Protein AF-A0AAV3A873-F1 (afdb_monomer)

Secondary structure (DSSP, 8-state):
-HHHHHHHHHHHHHHHHHHHHHHHHHHHHHHHHHHHHHHHHHHHHHHHHHHHHHHHHHHHHHHHHHHHHHHHHHHHHHHHHHHHHHHHHHHHHHHHHHHHHHHHHHHHHHHHHHT-HHHHHHHHHHHHHHHHHHHHHHHHHHHHHHHHHHHHHHHHHTTSS-HHHHHHTSHHHHHHHHHHHHHHHHHHHHHHHHHHHHHHHH----------

InterPro domains:
  IPR026676 Synaptonemal complex central element protein 1 [PF15233] (9-137)
  IPR026676 Synaptonemal complex central element protein 1 [PTHR21731] (5-185)

Organism: Pyxicephalus adspersus (NCBI:txid30357)

Mean predicted aligned error: 16.33 Å

Structure (mmCIF, N/CA/C/O backbone):
data_AF-A0AAV3A873-F1
#
_entry.id   AF-A0AAV3A873-F1
#
loop_
_atom_site.group_PDB
_atom_site.id
_atom_site.type_symbol
_atom_site.label_atom_id
_atom_site.label_alt_id
_atom_site.label_comp_id
_atom_site.label_asym_id
_atom_site.label_entity_id
_atom_site.label_seq_id
_atom_site.pdbx_PDB_ins_code
_atom_site.Cartn_x
_atom_site.Cartn_y
_atom_site.Cartn_z
_atom_site.occupancy
_atom_site.B_iso_or_equiv
_atom_site.auth_seq_id
_atom_site.auth_comp_id
_atom_site.auth_asym_id
_atom_site.auth_atom_id
_atom_site.pdbx_PDB_model_num
ATOM 1 N N . MET A 1 1 ? 73.615 -0.228 -98.479 1.00 57.31 1 MET A N 1
ATOM 2 C CA . MET A 1 1 ? 73.871 0.820 -97.460 1.00 57.31 1 MET A CA 1
ATOM 3 C C . MET A 1 1 ? 72.713 1.807 -97.282 1.00 57.31 1 MET A C 1
ATOM 5 O O . MET A 1 1 ? 72.128 1.780 -96.212 1.00 57.31 1 MET A O 1
ATOM 9 N N . ALA A 1 2 ? 72.320 2.641 -98.260 1.00 64.12 2 ALA A N 1
ATOM 10 C CA . ALA A 1 2 ? 71.222 3.611 -98.044 1.00 64.12 2 ALA A CA 1
ATOM 11 C C . ALA A 1 2 ? 69.811 2.977 -97.958 1.00 64.12 2 ALA A C 1
ATOM 13 O O . ALA A 1 2 ? 69.028 3.354 -97.092 1.00 64.12 2 ALA A O 1
ATOM 14 N N . ALA A 1 3 ? 69.506 1.983 -98.802 1.00 68.62 3 ALA A N 1
ATOM 15 C CA . ALA A 1 3 ? 68.199 1.310 -98.814 1.00 68.62 3 ALA A CA 1
ATOM 16 C C . ALA A 1 3 ? 67.963 0.414 -97.578 1.00 68.62 3 ALA A C 1
ATOM 18 O O . ALA A 1 3 ? 66.887 0.440 -96.993 1.00 68.62 3 ALA A O 1
ATOM 19 N N . GLU A 1 4 ? 68.990 -0.312 -97.122 1.00 70.56 4 GLU A N 1
ATOM 20 C CA . GLU A 1 4 ? 68.907 -1.168 -95.923 1.00 70.56 4 GLU A CA 1
ATOM 21 C C . GLU A 1 4 ? 68.691 -0.348 -94.643 1.00 70.56 4 GLU A C 1
ATOM 23 O O . GLU A 1 4 ? 67.900 -0.733 -93.788 1.00 70.56 4 GLU A O 1
ATOM 28 N N . ALA A 1 5 ? 69.338 0.818 -94.521 1.00 75.06 5 ALA A N 1
ATOM 29 C CA . ALA A 1 5 ? 69.103 1.738 -93.406 1.00 75.06 5 ALA A CA 1
ATOM 30 C C . ALA A 1 5 ? 67.675 2.322 -93.426 1.00 75.06 5 ALA A C 1
ATOM 32 O O . ALA A 1 5 ? 67.077 2.571 -92.377 1.00 75.06 5 ALA A O 1
ATOM 33 N N . GLN A 1 6 ? 67.098 2.509 -94.615 1.00 78.25 6 GLN A N 1
ATOM 34 C CA . GLN A 1 6 ? 65.733 3.003 -94.783 1.00 78.25 6 GLN A CA 1
ATOM 35 C C . GLN A 1 6 ? 64.677 1.948 -94.405 1.00 78.25 6 GLN A C 1
ATOM 37 O O . GLN A 1 6 ? 63.694 2.279 -93.745 1.00 78.25 6 GLN A O 1
ATOM 42 N N . GLU A 1 7 ? 64.887 0.674 -94.741 1.00 80.31 7 GLU A N 1
ATOM 43 C CA . GLU A 1 7 ? 63.995 -0.409 -94.295 1.00 80.31 7 GLU A CA 1
ATOM 44 C C . GLU A 1 7 ? 64.060 -0.631 -92.775 1.00 80.31 7 GLU A C 1
ATOM 46 O O . GLU A 1 7 ? 63.028 -0.816 -92.125 1.00 80.31 7 GLU A O 1
ATOM 51 N N . LEU A 1 8 ? 65.258 -0.557 -92.181 1.00 83.56 8 LEU A N 1
ATOM 52 C CA . LEU A 1 8 ? 65.448 -0.729 -90.735 1.00 83.56 8 LEU A CA 1
ATOM 53 C C . LEU A 1 8 ? 64.746 0.377 -89.934 1.00 83.56 8 LEU A C 1
ATOM 55 O O . LEU A 1 8 ? 64.036 0.093 -88.967 1.00 83.56 8 LEU A O 1
ATOM 59 N N . THR A 1 9 ? 64.868 1.627 -90.389 1.00 86.56 9 THR A N 1
ATOM 60 C CA . THR A 1 9 ? 64.182 2.779 -89.778 1.00 86.56 9 THR A CA 1
ATOM 61 C C . THR A 1 9 ? 62.661 2.697 -89.934 1.00 86.56 9 THR A C 1
ATOM 63 O O . THR A 1 9 ? 61.933 2.967 -88.978 1.00 86.56 9 THR A O 1
ATOM 66 N N . GLN A 1 10 ? 62.147 2.246 -91.083 1.00 87.25 10 GLN A N 1
ATOM 67 C CA . GLN A 1 10 ? 60.708 2.012 -91.269 1.00 87.25 10 GLN A CA 1
ATOM 68 C C . GLN A 1 10 ? 60.165 0.903 -90.353 1.00 87.25 10 GLN A C 1
ATOM 70 O O . GLN A 1 10 ? 59.090 1.054 -89.762 1.00 87.25 10 GLN A O 1
ATOM 75 N N . ALA A 1 11 ? 60.912 -0.190 -90.174 1.00 88.31 11 ALA A N 1
ATOM 76 C CA . ALA A 1 11 ? 60.533 -1.272 -89.268 1.00 88.31 11 ALA A CA 1
ATOM 77 C C . ALA A 1 11 ? 60.501 -0.817 -87.797 1.00 88.31 11 ALA A C 1
ATOM 79 O O . ALA A 1 11 ? 59.616 -1.225 -87.038 1.00 88.31 11 ALA A O 1
ATOM 80 N N . GLU A 1 12 ? 61.437 0.039 -87.383 1.00 90.62 12 GLU A N 1
ATOM 81 C CA . GLU A 1 12 ? 61.443 0.655 -86.053 1.00 90.62 12 GLU A CA 1
ATOM 82 C C . GLU A 1 12 ? 60.262 1.606 -85.847 1.00 90.62 12 GLU A C 1
ATOM 84 O O . GLU A 1 12 ? 59.588 1.506 -84.820 1.00 90.62 12 GLU A O 1
ATOM 89 N N . ILE A 1 13 ? 59.940 2.448 -86.836 1.00 92.25 13 ILE A N 1
ATOM 90 C CA . ILE A 1 13 ? 58.758 3.325 -86.802 1.00 92.25 13 ILE A CA 1
ATOM 91 C C . ILE A 1 13 ? 57.486 2.497 -86.598 1.00 92.25 13 ILE A C 1
ATOM 93 O O . ILE A 1 13 ? 56.687 2.801 -85.713 1.00 92.25 13 ILE A O 1
ATOM 97 N N . HIS A 1 14 ? 57.319 1.408 -87.349 1.00 93.81 14 HIS A N 1
ATOM 98 C CA . HIS A 1 14 ? 56.146 0.544 -87.227 1.00 93.81 14 HIS A CA 1
ATOM 99 C C . HIS A 1 14 ? 56.084 -0.192 -85.873 1.00 93.81 14 HIS A C 1
ATOM 101 O O . HIS A 1 14 ? 55.015 -0.317 -85.270 1.00 93.81 14 HIS A O 1
ATOM 107 N N . LYS A 1 15 ? 57.227 -0.642 -85.331 1.00 94.31 15 LYS A N 1
ATOM 108 C CA . LYS A 1 15 ? 57.295 -1.210 -83.969 1.00 94.31 15 LYS A CA 1
ATOM 109 C C . LYS A 1 15 ? 56.910 -0.177 -82.907 1.00 94.31 15 LYS A C 1
ATOM 111 O O . LYS A 1 15 ? 56.188 -0.517 -81.970 1.00 94.31 15 LYS A O 1
ATOM 116 N N . LEU A 1 16 ? 57.379 1.063 -83.040 1.00 94.62 16 LEU A N 1
ATOM 117 C CA . LEU A 1 16 ? 57.042 2.156 -82.128 1.00 94.62 16 LEU A CA 1
ATOM 118 C C . LEU A 1 16 ? 55.561 2.540 -82.224 1.00 94.62 16 LEU A C 1
ATOM 120 O O . LEU A 1 16 ? 54.939 2.751 -81.189 1.00 94.62 16 LEU A O 1
ATOM 124 N N . GLN A 1 17 ? 54.973 2.546 -83.423 1.00 95.19 17 GLN A N 1
ATOM 125 C CA . GLN A 1 17 ? 53.535 2.767 -83.623 1.00 95.19 17 GLN A CA 1
ATOM 126 C C . GLN A 1 17 ? 52.692 1.701 -82.917 1.00 95.19 17 GLN A C 1
ATOM 128 O O . GLN A 1 17 ? 51.819 2.049 -82.129 1.00 95.19 17 GLN A O 1
ATOM 133 N N . LYS A 1 18 ? 53.014 0.412 -83.091 1.00 95.81 18 LYS A N 1
ATOM 134 C CA . LYS A 1 18 ? 52.320 -0.680 -82.385 1.00 95.81 18 LYS A CA 1
ATOM 135 C C . LYS A 1 18 ? 52.423 -0.564 -80.866 1.00 95.81 18 LYS A C 1
ATOM 137 O O . LYS A 1 18 ? 51.444 -0.791 -80.162 1.00 95.81 18 LYS A O 1
ATOM 142 N N . LYS A 1 19 ? 53.605 -0.203 -80.350 1.00 96.19 19 LYS A N 1
ATOM 143 C CA . LYS A 1 19 ? 53.791 0.062 -78.915 1.00 96.19 19 LYS A CA 1
ATOM 144 C C . LYS A 1 19 ? 52.953 1.256 -78.457 1.00 96.19 19 LYS A C 1
ATOM 146 O O . LYS A 1 19 ? 52.341 1.177 -77.399 1.00 96.19 19 LYS A O 1
ATOM 151 N N . ARG A 1 20 ? 52.893 2.331 -79.251 1.00 96.50 20 ARG A N 1
ATOM 152 C CA . ARG A 1 20 ? 52.067 3.509 -78.960 1.00 96.50 20 ARG A CA 1
ATOM 153 C C . ARG A 1 20 ? 50.587 3.140 -78.883 1.00 96.50 20 ARG A C 1
ATOM 155 O O . ARG A 1 20 ? 49.940 3.487 -77.907 1.00 96.50 20 ARG A O 1
ATOM 162 N N . GLU A 1 21 ? 50.085 2.383 -79.853 1.00 96.69 21 GLU A N 1
ATOM 163 C CA . GLU A 1 21 ? 48.698 1.903 -79.874 1.00 96.69 21 GLU A CA 1
ATOM 164 C C . GLU A 1 21 ? 48.373 0.990 -78.683 1.00 96.69 21 GLU A C 1
ATOM 166 O O . GLU A 1 21 ? 47.287 1.089 -78.115 1.00 96.69 21 GLU A O 1
ATOM 171 N N . ALA A 1 22 ? 49.298 0.110 -78.283 1.00 96.88 22 ALA A N 1
ATOM 172 C CA . ALA A 1 22 ? 49.124 -0.737 -77.102 1.00 96.88 22 ALA A CA 1
ATOM 173 C C . ALA A 1 22 ? 49.020 0.103 -75.816 1.00 96.88 22 ALA A C 1
ATOM 175 O O . ALA A 1 22 ? 48.079 -0.070 -75.046 1.00 96.88 22 ALA A O 1
ATOM 176 N N . VAL A 1 23 ? 49.922 1.074 -75.638 1.00 97.00 23 VAL A N 1
ATOM 177 C CA . VAL A 1 23 ? 49.905 1.990 -74.486 1.00 97.00 23 VAL A CA 1
ATOM 178 C C . VAL A 1 23 ? 48.657 2.879 -74.488 1.00 97.00 23 VAL A C 1
ATOM 180 O O . VAL A 1 23 ? 48.071 3.118 -73.436 1.00 97.00 23 VAL A O 1
ATOM 183 N N . GLU A 1 24 ? 48.211 3.358 -75.652 1.00 96.88 24 GLU A N 1
ATOM 184 C CA . GLU A 1 24 ? 46.971 4.135 -75.776 1.00 96.88 24 GLU A CA 1
ATOM 185 C C . GLU A 1 24 ? 45.744 3.320 -75.335 1.00 96.88 24 GLU A C 1
ATOM 187 O O . GLU A 1 24 ? 44.877 3.859 -74.644 1.00 96.88 24 GLU A O 1
ATOM 192 N N . LYS A 1 25 ? 45.683 2.023 -75.670 1.00 97.06 25 LYS A N 1
ATOM 193 C CA . LYS A 1 25 ? 44.609 1.119 -75.222 1.00 97.06 25 LYS A CA 1
ATOM 194 C C . LYS A 1 25 ? 44.644 0.890 -73.714 1.00 97.06 25 LYS A C 1
ATOM 196 O O . LYS A 1 25 ? 43.627 1.095 -73.057 1.00 97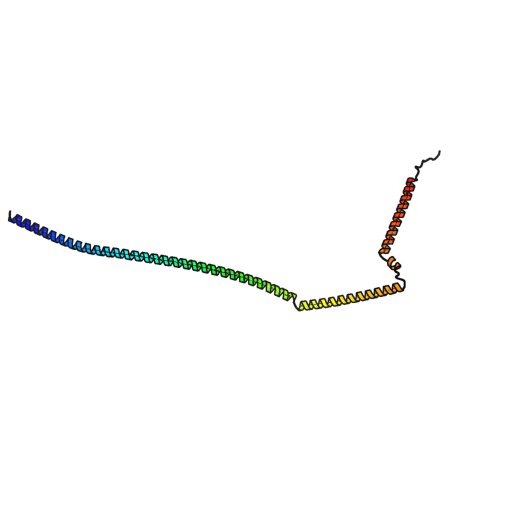.06 25 LYS A O 1
ATOM 201 N N . GLU A 1 26 ? 45.807 0.560 -73.156 1.00 97.44 26 GLU A N 1
ATOM 202 C CA . GLU A 1 26 ? 45.972 0.391 -71.705 1.00 97.44 26 GLU A CA 1
ATOM 203 C C . GLU A 1 26 ? 45.586 1.671 -70.945 1.00 97.44 26 GLU A C 1
ATOM 205 O O . GLU A 1 26 ? 44.878 1.626 -69.939 1.00 97.44 26 GLU A O 1
ATOM 210 N N . LEU A 1 27 ? 45.973 2.846 -71.456 1.00 97.75 27 LEU A N 1
ATOM 211 C CA . LEU A 1 27 ? 45.601 4.129 -70.861 1.00 97.75 27 LEU A CA 1
ATOM 212 C C . LEU A 1 27 ? 44.081 4.360 -70.886 1.00 97.75 27 LEU A C 1
ATOM 214 O O . LEU A 1 27 ? 43.524 4.897 -69.923 1.00 97.75 27 LEU A O 1
ATOM 218 N N . GLN A 1 28 ? 43.406 3.976 -71.974 1.00 97.50 28 GLN A N 1
ATOM 219 C CA . GLN A 1 28 ? 41.948 4.052 -72.082 1.00 97.50 28 GLN A CA 1
ATOM 220 C C . GLN A 1 28 ? 41.261 3.112 -71.083 1.00 97.50 28 GLN A C 1
ATOM 222 O O . GLN A 1 28 ? 40.345 3.552 -70.383 1.00 97.50 28 GLN A O 1
ATOM 227 N N . GLU A 1 29 ? 41.728 1.868 -70.963 1.00 97.88 29 GLU A N 1
ATOM 228 C CA . GLU A 1 29 ? 41.223 0.878 -70.001 1.00 97.88 29 GLU A CA 1
ATOM 229 C C . GLU A 1 29 ? 41.384 1.372 -68.557 1.00 97.88 29 GLU A C 1
ATOM 231 O O . GLU A 1 29 ? 40.399 1.452 -67.816 1.00 97.88 29 GLU A O 1
ATOM 236 N N . LEU A 1 30 ? 42.576 1.852 -68.192 1.00 97.94 30 LEU A N 1
ATOM 237 C CA . LEU A 1 30 ? 42.845 2.441 -66.876 1.00 97.94 30 LEU A CA 1
ATOM 238 C C . LEU A 1 30 ? 41.981 3.682 -66.607 1.00 97.94 30 LEU A C 1
ATOM 240 O O . LEU A 1 30 ? 41.517 3.908 -65.486 1.00 97.94 30 LEU A O 1
ATOM 244 N N . CYS A 1 31 ? 41.718 4.507 -67.626 1.00 97.44 31 CYS A N 1
ATOM 245 C CA . CYS A 1 31 ? 40.827 5.659 -67.489 1.00 97.44 31 CYS A CA 1
ATOM 246 C C . CYS A 1 31 ? 39.377 5.251 -67.195 1.00 97.44 31 CYS A C 1
ATOM 248 O O . CYS A 1 31 ? 38.692 5.967 -66.454 1.00 97.44 31 CYS A O 1
ATOM 250 N N . VAL A 1 32 ? 38.903 4.143 -67.771 1.00 98.12 32 VAL A N 1
ATOM 251 C CA . VAL A 1 32 ? 37.576 3.577 -67.494 1.00 98.12 32 VAL A CA 1
ATOM 252 C C . VAL A 1 32 ? 37.538 2.979 -66.091 1.00 98.12 32 VAL A C 1
ATOM 254 O O . VAL A 1 32 ? 36.651 3.342 -65.314 1.00 98.12 32 VAL A O 1
ATOM 257 N N . GLU A 1 33 ?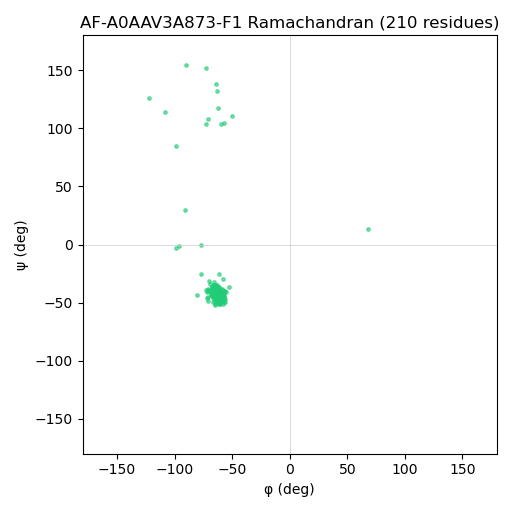 38.522 2.158 -65.724 1.00 98.06 33 GLU A N 1
ATOM 258 C CA . GLU A 1 33 ? 38.617 1.547 -64.395 1.00 98.06 33 GLU A CA 1
ATOM 259 C C . GLU A 1 33 ? 38.649 2.610 -63.290 1.00 98.06 33 GLU A C 1
ATOM 261 O O . GLU A 1 33 ? 37.865 2.558 -62.342 1.00 98.06 33 GLU A O 1
ATOM 266 N N . ARG A 1 34 ? 39.447 3.671 -63.463 1.00 98.06 34 ARG A N 1
ATOM 267 C CA . ARG A 1 34 ? 39.488 4.810 -62.533 1.00 98.06 34 ARG A CA 1
ATOM 268 C C . ARG A 1 34 ? 38.114 5.456 -62.335 1.00 98.06 34 ARG A C 1
ATOM 270 O O . ARG A 1 34 ? 37.774 5.846 -61.218 1.00 98.06 34 ARG A O 1
ATOM 277 N N . LYS A 1 35 ? 37.314 5.598 -63.401 1.00 98.31 35 LYS A N 1
ATOM 278 C CA . LYS A 1 35 ? 35.950 6.153 -63.303 1.00 98.31 35 LYS A CA 1
ATOM 279 C C . LYS A 1 35 ? 35.015 5.212 -62.540 1.00 98.31 35 LYS A C 1
ATOM 281 O O . LYS A 1 35 ? 34.187 5.700 -61.773 1.00 98.31 35 LYS A O 1
ATOM 286 N N . ILE A 1 36 ? 35.141 3.899 -62.739 1.00 98.31 36 ILE A N 1
ATOM 287 C CA . ILE A 1 36 ? 34.358 2.884 -62.019 1.00 98.31 36 ILE A CA 1
ATOM 288 C C . ILE A 1 36 ? 34.710 2.916 -60.529 1.00 98.31 36 ILE A C 1
ATOM 290 O O . ILE A 1 36 ? 33.823 3.107 -59.699 1.00 98.31 36 ILE A O 1
ATOM 294 N N . LEU A 1 37 ? 36.002 2.853 -60.195 1.00 98.38 37 LEU A N 1
ATOM 295 C CA . LEU A 1 37 ? 36.484 2.883 -58.813 1.00 98.38 37 LEU A CA 1
ATOM 296 C C . LEU A 1 37 ? 36.058 4.153 -58.073 1.00 98.38 37 LEU A C 1
ATOM 298 O O . LEU A 1 37 ? 35.691 4.084 -56.902 1.00 98.38 37 LEU A O 1
ATOM 302 N N . LYS A 1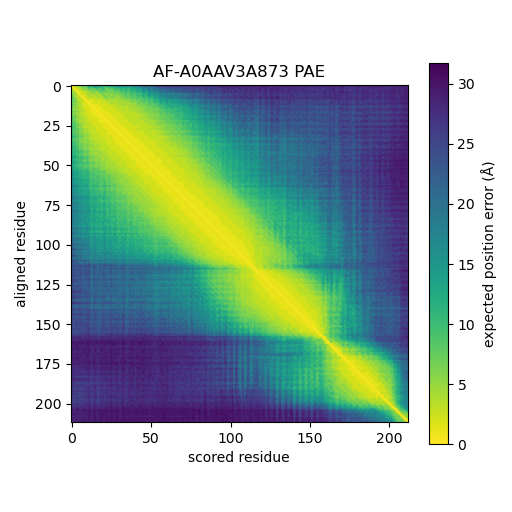 38 ? 36.049 5.309 -58.750 1.00 98.38 38 LYS A N 1
ATOM 303 C CA . LYS A 1 38 ? 35.565 6.560 -58.155 1.00 98.38 38 LYS A CA 1
ATOM 304 C C . LYS A 1 38 ? 34.082 6.478 -57.777 1.00 98.38 38 LYS A C 1
ATOM 306 O O . LYS A 1 38 ? 33.730 6.823 -56.654 1.00 98.38 38 LYS A O 1
ATOM 311 N N . LYS A 1 39 ? 33.231 5.968 -58.674 1.00 98.50 39 LYS A N 1
ATOM 312 C CA . LYS A 1 39 ? 31.799 5.773 -58.391 1.00 98.50 39 LYS A CA 1
ATOM 313 C C . LYS A 1 39 ? 31.573 4.775 -57.258 1.00 98.50 39 LYS A C 1
ATOM 315 O O . LYS A 1 39 ? 30.696 4.974 -56.424 1.00 98.50 39 LYS A O 1
ATOM 320 N N . ASP A 1 40 ? 32.350 3.698 -57.219 1.00 98.38 40 ASP A N 1
ATOM 321 C CA . ASP A 1 40 ? 32.230 2.698 -56.157 1.00 98.38 40 ASP A CA 1
ATOM 322 C C . ASP A 1 40 ? 32.705 3.233 -54.804 1.00 98.38 40 ASP A C 1
ATOM 324 O O . ASP A 1 40 ? 32.117 2.901 -53.773 1.00 98.38 40 ASP A O 1
ATOM 328 N N . LEU A 1 41 ? 33.720 4.101 -54.792 1.00 98.38 41 LEU A N 1
ATOM 329 C CA . LEU A 1 41 ? 34.133 4.820 -53.592 1.00 98.38 41 LEU A CA 1
ATOM 330 C C . LEU A 1 41 ? 33.021 5.750 -53.087 1.00 98.38 41 LEU A C 1
ATOM 332 O O . LEU A 1 41 ? 32.697 5.695 -51.903 1.00 98.38 41 LEU A O 1
ATOM 336 N N . GLU A 1 42 ? 32.416 6.549 -53.972 1.00 98.38 42 GLU A N 1
ATOM 337 C CA . GLU A 1 42 ? 31.298 7.450 -53.643 1.00 98.38 42 GLU A CA 1
ATOM 338 C C . GLU A 1 42 ? 30.121 6.667 -53.031 1.00 98.38 42 GLU A C 1
ATOM 340 O O . GLU A 1 42 ? 29.692 6.966 -51.916 1.00 98.38 42 GLU A O 1
ATOM 345 N N . LYS A 1 43 ? 29.696 5.563 -53.664 1.00 98.50 43 LYS A N 1
ATOM 346 C CA . LYS A 1 43 ? 28.643 4.677 -53.127 1.00 98.50 43 LYS A CA 1
ATOM 347 C C . LYS A 1 43 ? 28.987 4.107 -51.751 1.00 98.50 43 LYS A C 1
ATOM 349 O O . LYS A 1 43 ? 28.126 4.020 -50.877 1.00 98.50 43 LYS A O 1
ATOM 354 N N . LYS A 1 44 ? 30.237 3.677 -51.540 1.00 98.38 44 LYS A N 1
ATOM 355 C CA . LYS A 1 44 ? 30.680 3.147 -50.240 1.00 98.38 44 LYS A CA 1
ATOM 356 C C . LYS A 1 44 ? 30.667 4.233 -49.165 1.00 98.38 44 LYS A C 1
ATOM 358 O O . LYS A 1 44 ? 30.287 3.948 -48.032 1.00 98.38 44 LYS A O 1
ATOM 363 N N . GLN A 1 45 ? 31.048 5.463 -49.504 1.00 98.56 45 GLN A N 1
ATOM 364 C CA . GLN A 1 45 ? 30.995 6.599 -48.582 1.00 98.56 45 GLN A CA 1
ATOM 365 C C . GLN A 1 45 ? 29.552 6.942 -48.192 1.00 98.56 45 GLN A C 1
ATOM 367 O O . GLN A 1 45 ? 29.272 7.082 -47.000 1.00 98.56 45 GLN A O 1
ATOM 372 N N . GLU A 1 46 ? 28.633 6.995 -49.158 1.00 98.38 46 GLU A N 1
ATOM 373 C CA . GLU A 1 46 ? 27.198 7.185 -48.906 1.00 98.38 46 GLU A CA 1
ATOM 374 C C . GLU A 1 46 ? 26.628 6.067 -48.024 1.00 98.38 46 GLU A C 1
ATOM 376 O O . GLU A 1 46 ? 25.970 6.337 -47.018 1.00 98.38 46 GLU A O 1
ATOM 381 N N . LEU A 1 47 ? 26.951 4.805 -48.328 1.00 98.44 47 LEU A N 1
ATOM 382 C CA . LEU A 1 47 ? 26.514 3.660 -47.528 1.00 98.44 47 LEU A CA 1
ATOM 383 C C . LEU A 1 47 ? 26.994 3.764 -46.074 1.00 98.44 47 LEU A C 1
ATOM 385 O O . LEU A 1 47 ? 26.223 3.513 -45.148 1.00 98.44 47 LEU A O 1
ATOM 389 N N . VAL A 1 48 ? 28.247 4.168 -45.853 1.00 98.50 48 VAL A N 1
ATOM 390 C CA . VAL A 1 48 ? 28.783 4.380 -44.500 1.00 98.50 48 VAL A CA 1
ATOM 391 C C . VAL A 1 48 ? 28.013 5.480 -43.765 1.00 98.50 48 VAL A C 1
ATOM 393 O O . VAL A 1 48 ? 27.725 5.320 -42.578 1.00 98.50 48 VAL A O 1
ATOM 396 N N . GLN A 1 49 ? 27.653 6.578 -44.435 1.00 98.56 49 GLN A N 1
ATOM 397 C CA . GLN A 1 49 ? 26.843 7.641 -43.828 1.00 98.56 49 GLN A CA 1
ATOM 398 C C . GLN A 1 49 ? 25.448 7.132 -43.440 1.00 98.56 49 GLN A C 1
ATOM 400 O O . GLN A 1 49 ? 25.020 7.329 -42.302 1.00 98.56 49 GLN A O 1
ATOM 405 N N . VAL A 1 50 ? 24.781 6.397 -44.334 1.00 98.50 50 VAL A N 1
ATOM 406 C CA . VAL A 1 50 ? 23.463 5.794 -44.070 1.00 98.50 50 VAL A CA 1
ATOM 407 C C . VAL A 1 50 ? 23.519 4.825 -42.887 1.00 98.50 50 VAL A C 1
ATOM 409 O O . VAL A 1 50 ? 22.653 4.860 -42.011 1.00 98.50 50 VAL A O 1
ATOM 412 N N . LEU A 1 51 ? 24.549 3.979 -42.812 1.00 98.44 51 LEU A N 1
ATOM 413 C CA . LEU A 1 51 ? 24.711 3.029 -41.709 1.00 98.44 51 LEU A CA 1
ATOM 414 C C . LEU A 1 51 ? 24.957 3.725 -40.365 1.00 98.44 51 LEU A C 1
ATOM 416 O O . LEU A 1 51 ? 24.416 3.275 -39.355 1.00 98.44 51 LEU A O 1
ATOM 420 N N . LYS A 1 52 ? 25.714 4.830 -40.341 1.00 98.56 52 LYS A N 1
ATOM 421 C CA . LYS A 1 52 ? 25.906 5.641 -39.126 1.00 98.56 52 LYS A CA 1
ATOM 422 C C . LYS A 1 52 ? 24.583 6.219 -38.628 1.00 98.56 52 LYS A C 1
ATOM 424 O O . LYS A 1 52 ? 24.237 6.003 -37.472 1.00 98.56 52 LYS A O 1
ATOM 429 N N . LEU A 1 53 ? 23.805 6.842 -39.516 1.00 98.31 53 LEU A N 1
ATOM 430 C CA . LEU A 1 53 ? 22.482 7.376 -39.170 1.00 98.31 53 LEU A CA 1
ATOM 431 C C . LEU A 1 53 ? 21.546 6.278 -38.649 1.00 98.31 53 LEU A C 1
ATOM 433 O O . LEU A 1 53 ? 20.839 6.463 -37.659 1.00 98.31 53 LEU A O 1
ATOM 437 N N . ARG A 1 54 ? 21.569 5.101 -39.285 1.00 98.44 54 ARG A N 1
ATOM 438 C CA . ARG A 1 54 ? 20.760 3.957 -38.858 1.00 98.44 54 ARG A CA 1
ATOM 439 C C . ARG A 1 54 ? 21.172 3.452 -37.476 1.00 98.44 54 ARG A C 1
ATOM 441 O O . ARG A 1 54 ? 20.294 3.197 -36.655 1.00 98.44 54 ARG A O 1
ATOM 448 N N . ARG A 1 55 ? 22.476 3.320 -37.214 1.00 98.25 55 ARG A N 1
ATOM 449 C CA . ARG A 1 55 ? 23.013 2.954 -35.895 1.00 98.25 55 ARG A CA 1
ATOM 450 C C . ARG A 1 55 ? 22.529 3.935 -34.829 1.00 98.25 55 ARG A C 1
ATOM 452 O O . ARG A 1 55 ? 22.007 3.493 -33.813 1.00 98.25 55 ARG A O 1
ATOM 459 N N . ASP A 1 56 ? 22.659 5.233 -35.081 1.00 98.25 56 ASP A N 1
ATOM 460 C CA . ASP A 1 56 ? 22.299 6.268 -34.107 1.00 98.25 56 ASP A CA 1
ATOM 461 C C . ASP A 1 56 ? 20.793 6.244 -33.806 1.00 98.25 56 ASP A C 1
ATOM 463 O O . ASP A 1 56 ? 20.393 6.245 -32.644 1.00 98.25 56 ASP A O 1
ATOM 467 N N . SER A 1 57 ? 19.955 6.069 -34.836 1.00 98.25 57 SER A N 1
ATOM 468 C CA . SER A 1 57 ? 18.508 5.888 -34.657 1.00 98.25 57 SER A CA 1
ATOM 469 C C . SER A 1 57 ? 18.153 4.636 -33.843 1.00 98.25 57 SER A C 1
ATOM 471 O O . SER A 1 57 ? 17.204 4.664 -33.058 1.00 98.25 57 SER A O 1
ATOM 473 N N . TYR A 1 58 ? 18.881 3.526 -34.011 1.00 98.38 58 TYR A N 1
ATOM 474 C CA . TYR A 1 58 ? 18.665 2.328 -33.192 1.00 98.38 58 TYR A CA 1
ATOM 475 C C . TYR A 1 58 ? 19.072 2.542 -31.736 1.00 98.38 58 TYR A C 1
ATOM 477 O O . TYR A 1 58 ? 18.316 2.146 -30.853 1.00 98.38 58 TYR A O 1
ATOM 485 N N . LEU A 1 59 ? 20.214 3.187 -31.488 1.00 98.38 59 LEU A N 1
ATOM 486 C CA . LEU A 1 59 ? 20.680 3.479 -30.131 1.00 98.38 59 LEU A CA 1
ATOM 487 C C . LEU A 1 59 ? 19.700 4.389 -29.385 1.00 98.38 59 LEU A C 1
ATOM 489 O O . LEU A 1 59 ? 19.365 4.113 -28.235 1.00 98.38 59 LEU A O 1
ATOM 493 N N . GLU A 1 60 ? 19.172 5.419 -30.050 1.00 98.31 60 GLU A N 1
ATOM 494 C CA . GLU A 1 60 ? 18.167 6.310 -29.461 1.00 98.31 60 GLU A CA 1
ATOM 495 C C . GLU A 1 60 ? 16.866 5.558 -29.128 1.00 98.31 60 GLU A C 1
ATOM 497 O O . GLU A 1 60 ? 16.297 5.723 -28.047 1.00 98.31 60 GLU A O 1
ATOM 502 N N . LYS A 1 61 ? 16.403 4.680 -30.029 1.00 98.38 61 LYS A N 1
ATOM 503 C CA . LYS A 1 61 ? 15.222 3.836 -29.783 1.00 98.38 61 LYS A CA 1
ATOM 504 C C . LYS A 1 61 ? 15.435 2.887 -28.609 1.00 98.38 61 LYS A C 1
ATOM 506 O O . LYS A 1 61 ? 14.539 2.749 -27.780 1.00 98.38 61 LYS A O 1
ATOM 511 N N . GLU A 1 62 ? 16.597 2.245 -28.533 1.00 98.38 62 GLU A N 1
ATOM 512 C CA . GLU A 1 62 ? 16.946 1.337 -27.440 1.00 98.38 62 GLU A CA 1
ATOM 513 C C . GLU A 1 62 ? 17.016 2.089 -26.105 1.00 98.38 62 GLU A C 1
ATOM 515 O O . GLU A 1 62 ? 16.485 1.624 -25.098 1.00 98.38 62 GLU A O 1
ATOM 520 N N . GLN A 1 63 ? 17.617 3.283 -26.092 1.00 98.38 63 GLN A N 1
ATOM 521 C CA . GLN A 1 63 ? 17.641 4.144 -24.913 1.00 98.38 63 GLN A CA 1
ATOM 522 C C . GLN A 1 63 ? 16.225 4.515 -24.459 1.00 98.38 63 GLN A C 1
ATOM 524 O O . GLN A 1 63 ? 15.890 4.292 -23.297 1.00 98.38 63 GLN A O 1
ATOM 529 N N . ARG A 1 64 ? 15.369 4.980 -25.374 1.00 98.38 64 ARG A N 1
ATOM 530 C CA . ARG A 1 64 ? 13.977 5.334 -25.063 1.00 98.38 64 ARG A CA 1
ATOM 531 C C . ARG A 1 64 ? 13.187 4.145 -24.513 1.00 98.38 64 ARG A C 1
ATOM 533 O O . ARG A 1 64 ? 12.450 4.291 -23.543 1.00 98.38 64 ARG A O 1
ATOM 540 N N . GLN A 1 65 ? 13.359 2.959 -25.100 1.00 98.38 65 GLN A N 1
ATOM 541 C CA . GLN A 1 65 ? 12.723 1.732 -24.607 1.00 98.38 65 GLN A CA 1
ATOM 542 C C . GLN A 1 65 ? 13.212 1.353 -23.205 1.00 98.38 65 GLN A C 1
ATOM 544 O O . GLN A 1 65 ? 12.402 0.957 -22.366 1.00 98.38 65 GLN A O 1
ATOM 549 N N . ARG A 1 66 ? 14.515 1.496 -22.926 1.00 98.44 66 ARG A N 1
ATOM 550 C CA . ARG A 1 66 ? 15.073 1.266 -21.586 1.00 98.44 66 ARG A CA 1
ATOM 551 C C . ARG A 1 66 ? 14.490 2.231 -20.561 1.00 98.44 66 ARG A C 1
ATOM 553 O O . ARG A 1 66 ? 14.011 1.779 -19.527 1.00 98.44 66 ARG A O 1
ATOM 560 N N . GLU A 1 67 ? 14.488 3.527 -20.857 1.00 98.38 67 GLU A N 1
ATOM 561 C CA . GLU A 1 67 ? 13.940 4.560 -19.968 1.00 98.38 67 GLU A CA 1
ATOM 562 C C . GLU A 1 67 ? 12.461 4.303 -19.659 1.00 98.38 67 GLU A C 1
ATOM 564 O O . GLU A 1 67 ? 12.070 4.268 -18.492 1.00 98.38 67 GLU A O 1
ATOM 569 N N . GLN A 1 68 ? 11.664 4.008 -20.688 1.00 98.38 68 GLN A N 1
ATOM 570 C CA . GLN A 1 68 ? 10.247 3.685 -20.540 1.00 98.38 68 GLN A CA 1
ATOM 571 C C . GLN A 1 6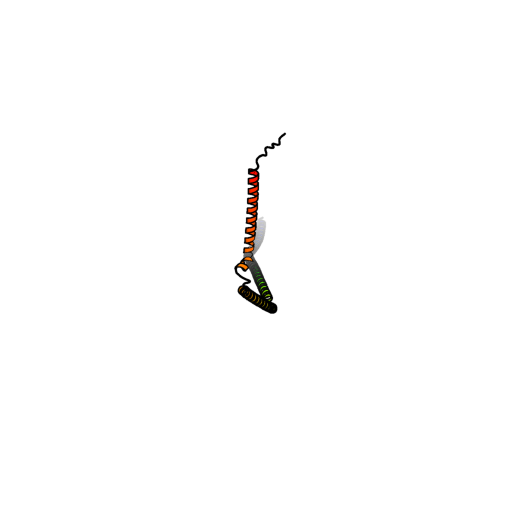8 ? 10.023 2.403 -19.717 1.00 98.38 68 GLN A C 1
ATOM 573 O O . GLN A 1 68 ? 9.145 2.352 -18.856 1.00 98.38 68 GLN A O 1
ATOM 578 N N . SER A 1 69 ? 10.832 1.362 -19.938 1.00 98.38 69 SER A N 1
ATOM 579 C CA . SER A 1 69 ? 10.782 0.130 -19.142 1.00 98.38 69 SER A CA 1
ATOM 580 C C . SER A 1 69 ? 11.105 0.394 -17.668 1.00 98.38 69 SER A C 1
ATOM 582 O O . SER A 1 69 ? 10.427 -0.130 -16.784 1.00 98.38 69 SER A O 1
ATOM 584 N N . GLU A 1 70 ? 12.129 1.197 -17.380 1.00 98.50 70 GLU A N 1
ATOM 585 C CA . GLU A 1 70 ? 12.483 1.561 -16.005 1.00 98.50 70 GLU A CA 1
ATOM 586 C C . GLU A 1 70 ? 11.393 2.405 -15.334 1.00 98.50 70 GLU A C 1
ATOM 588 O O . GLU A 1 70 ? 11.087 2.197 -14.159 1.00 98.50 70 GLU A O 1
ATOM 593 N N . GLU A 1 71 ? 10.741 3.301 -16.075 1.00 98.50 71 GLU A N 1
ATOM 594 C CA . GLU A 1 71 ? 9.581 4.043 -15.582 1.00 98.50 71 GLU A CA 1
ATOM 595 C C . GLU A 1 71 ? 8.418 3.103 -15.229 1.00 98.50 71 GLU A C 1
ATOM 597 O O . GLU A 1 71 ? 7.856 3.195 -14.134 1.00 98.50 71 GLU A O 1
ATOM 602 N N . TYR A 1 72 ? 8.092 2.140 -16.099 1.00 98.38 72 TYR A N 1
ATOM 603 C CA . TYR A 1 72 ? 7.047 1.154 -15.816 1.00 98.38 72 TYR A CA 1
ATOM 604 C C . TYR A 1 72 ? 7.377 0.267 -14.620 1.00 98.38 72 TYR A C 1
ATOM 606 O O . TYR A 1 72 ? 6.487 -0.006 -13.809 1.00 98.38 72 TYR A O 1
ATOM 614 N N . LYS A 1 73 ? 8.640 -0.145 -14.458 1.00 98.56 73 LYS A N 1
ATOM 615 C CA . LYS A 1 73 ? 9.082 -0.879 -13.265 1.00 98.56 73 LYS A CA 1
ATOM 616 C C . LYS A 1 73 ? 8.865 -0.046 -12.008 1.00 98.56 73 LYS A C 1
ATOM 618 O O . LYS A 1 73 ? 8.190 -0.522 -11.100 1.00 98.56 73 LYS A O 1
ATOM 623 N N . LYS A 1 74 ? 9.336 1.207 -11.985 1.00 98.50 74 LYS A N 1
ATOM 624 C CA . LYS A 1 74 ? 9.146 2.132 -10.851 1.00 98.50 74 LYS A CA 1
ATOM 625 C C . LYS A 1 74 ? 7.668 2.357 -10.532 1.00 98.50 74 LYS A C 1
ATOM 627 O O . LYS A 1 74 ? 7.261 2.327 -9.373 1.00 98.50 74 LYS A O 1
ATOM 632 N N . ARG A 1 75 ? 6.833 2.544 -11.556 1.00 98.62 75 ARG A N 1
ATOM 633 C CA . ARG A 1 75 ? 5.385 2.699 -11.376 1.00 98.62 75 ARG A CA 1
ATOM 634 C C . ARG A 1 75 ? 4.759 1.437 -10.787 1.00 98.62 75 ARG A C 1
ATOM 636 O O . ARG A 1 75 ? 3.946 1.533 -9.874 1.00 98.62 75 ARG A O 1
ATOM 643 N N . THR A 1 76 ? 5.159 0.265 -11.273 1.00 98.62 76 THR A N 1
ATOM 644 C CA . THR A 1 76 ? 4.663 -1.028 -10.783 1.00 98.62 76 THR A CA 1
ATOM 645 C C . THR A 1 76 ? 5.079 -1.276 -9.337 1.00 98.62 76 THR A C 1
ATOM 647 O O . THR A 1 76 ? 4.249 -1.701 -8.533 1.00 98.62 76 THR A O 1
ATOM 650 N N . THR A 1 77 ? 6.329 -0.973 -8.975 1.00 98.50 77 THR A N 1
ATOM 651 C CA . THR A 1 77 ? 6.802 -1.105 -7.591 1.00 98.50 77 THR A CA 1
ATOM 652 C C . THR A 1 77 ? 6.046 -0.165 -6.663 1.00 98.50 77 THR A C 1
ATOM 654 O O . THR A 1 77 ? 5.553 -0.620 -5.637 1.00 98.50 77 THR A O 1
ATOM 657 N N . ASN A 1 78 ? 5.852 1.098 -7.056 1.00 98.62 78 ASN A N 1
ATOM 658 C CA . ASN A 1 78 ? 5.116 2.079 -6.252 1.00 98.62 78 ASN A CA 1
ATOM 659 C C . ASN A 1 78 ? 3.641 1.692 -6.063 1.00 98.62 78 ASN A C 1
ATOM 661 O O . ASN A 1 78 ? 3.100 1.808 -4.968 1.00 98.62 78 ASN A O 1
ATOM 665 N N . LEU A 1 79 ? 2.976 1.203 -7.113 1.00 98.69 79 LEU A N 1
ATOM 666 C CA . LEU A 1 79 ? 1.600 0.710 -6.990 1.00 98.69 79 LEU A CA 1
ATOM 667 C C . LEU A 1 79 ? 1.532 -0.527 -6.088 1.00 98.69 79 LEU A C 1
ATOM 669 O O . LEU A 1 79 ? 0.616 -0.659 -5.280 1.00 98.69 79 LEU A O 1
ATOM 673 N N . SER A 1 80 ? 2.515 -1.423 -6.187 1.00 98.62 80 SER A N 1
ATOM 674 C CA . SER A 1 80 ? 2.574 -2.625 -5.351 1.00 98.62 80 SER A CA 1
ATOM 675 C C . SER A 1 80 ? 2.751 -2.283 -3.871 1.00 98.62 80 SER A C 1
ATOM 677 O O . SER A 1 80 ? 2.077 -2.880 -3.031 1.00 98.62 80 SER A O 1
ATOM 679 N N . THR A 1 81 ? 3.600 -1.304 -3.537 1.00 98.50 81 THR A N 1
ATOM 680 C CA . THR A 1 81 ? 3.770 -0.847 -2.149 1.00 98.50 81 THR A CA 1
ATOM 681 C C . THR A 1 81 ? 2.497 -0.198 -1.617 1.00 98.50 81 THR A C 1
ATOM 683 O O . THR A 1 81 ? 2.040 -0.586 -0.545 1.00 98.50 81 THR A O 1
ATOM 686 N N . GLN A 1 82 ? 1.848 0.673 -2.398 1.00 98.62 82 GLN A N 1
ATOM 687 C CA . GLN A 1 82 ? 0.567 1.288 -2.020 1.00 98.62 82 GLN A CA 1
ATOM 688 C C . GLN A 1 82 ? -0.523 0.242 -1.740 1.00 98.62 82 GLN A C 1
ATOM 690 O O . GLN A 1 82 ? -1.251 0.337 -0.754 1.00 98.62 82 GLN A O 1
ATOM 695 N N . ILE A 1 83 ? -0.612 -0.805 -2.568 1.00 98.69 83 ILE A N 1
ATOM 696 C CA . ILE A 1 83 ? -1.558 -1.909 -2.350 1.00 98.69 83 ILE A CA 1
ATOM 697 C C . ILE A 1 83 ? -1.266 -2.638 -1.033 1.00 98.69 83 ILE A C 1
ATOM 699 O O . ILE A 1 83 ? -2.196 -3.018 -0.319 1.00 98.69 83 ILE A O 1
ATOM 703 N N . LEU A 1 84 ? 0.007 -2.878 -0.707 1.00 98.62 84 LEU A N 1
ATOM 704 C CA . LEU A 1 84 ? 0.386 -3.554 0.536 1.00 98.62 84 LEU A CA 1
ATOM 705 C C . LEU A 1 84 ? 0.082 -2.696 1.769 1.00 98.62 84 LEU A C 1
ATOM 707 O O . LEU A 1 84 ? -0.448 -3.222 2.750 1.00 98.62 84 LEU A O 1
ATOM 711 N N . GLU A 1 85 ? 0.361 -1.396 1.705 1.00 98.56 85 GLU A N 1
ATOM 712 C CA . GLU A 1 85 ? 0.053 -0.432 2.766 1.00 98.56 85 GLU A CA 1
ATOM 713 C C . GLU A 1 85 ? -1.452 -0.365 3.043 1.00 98.56 85 GLU A C 1
ATOM 715 O O . GLU A 1 85 ? -1.879 -0.534 4.189 1.00 98.56 85 GLU A O 1
ATOM 720 N N . GLU A 1 86 ? -2.278 -0.233 2.002 1.00 98.62 86 GLU A N 1
ATOM 721 C CA . GLU A 1 86 ? -3.736 -0.220 2.154 1.00 98.62 86 GLU A CA 1
ATOM 722 C C . GLU A 1 86 ? -4.277 -1.565 2.661 1.00 98.62 86 GLU A C 1
ATOM 724 O O . GLU A 1 86 ? -5.133 -1.601 3.548 1.00 98.62 86 GLU A O 1
ATOM 729 N N . LYS A 1 87 ? -3.724 -2.702 2.211 1.00 98.69 87 LYS A N 1
ATOM 730 C CA . LYS A 1 87 ? -4.074 -4.020 2.774 1.00 98.69 87 LYS A CA 1
ATOM 731 C C . LYS A 1 87 ? -3.770 -4.106 4.268 1.00 98.69 87 LYS A C 1
ATOM 733 O O . LYS A 1 87 ? -4.548 -4.709 5.010 1.00 98.69 87 LYS A O 1
ATOM 738 N N . LEU A 1 88 ? -2.645 -3.550 4.719 1.00 98.62 88 LEU A N 1
ATOM 739 C CA . LEU A 1 88 ? -2.291 -3.512 6.139 1.00 98.62 88 LEU A CA 1
ATOM 740 C C . LEU A 1 88 ? -3.231 -2.598 6.927 1.00 98.62 88 LEU A C 1
ATOM 742 O O . LEU A 1 88 ? -3.711 -3.003 7.983 1.00 98.62 88 LEU A O 1
ATOM 746 N N . LYS A 1 89 ? -3.550 -1.415 6.399 1.00 98.62 89 LYS A N 1
ATOM 747 C CA . LYS A 1 89 ? -4.504 -0.482 7.009 1.00 98.62 89 LYS A CA 1
ATOM 748 C C . LYS A 1 89 ? -5.882 -1.118 7.187 1.00 98.62 89 LYS A C 1
ATOM 750 O O . LYS A 1 89 ? -6.421 -1.108 8.289 1.00 98.62 89 LYS A O 1
ATOM 755 N N . GLN A 1 90 ? -6.397 -1.775 6.150 1.00 98.56 90 GLN A N 1
ATOM 756 C CA . GLN A 1 90 ? -7.663 -2.505 6.230 1.00 98.56 90 GLN A CA 1
ATOM 757 C C . GLN A 1 90 ? -7.620 -3.660 7.238 1.00 98.56 90 GLN A C 1
ATOM 759 O O . GLN A 1 90 ? -8.614 -3.926 7.906 1.00 98.56 90 GLN A O 1
ATOM 764 N N . ARG A 1 91 ? -6.489 -4.373 7.363 1.00 98.56 91 ARG A N 1
ATOM 765 C CA . ARG A 1 91 ? -6.334 -5.421 8.390 1.00 98.56 91 ARG A CA 1
ATOM 766 C C . ARG A 1 91 ? -6.397 -4.847 9.802 1.00 98.56 91 ARG A C 1
ATOM 768 O O . ARG A 1 91 ? -7.067 -5.444 10.634 1.00 98.56 91 ARG A O 1
ATOM 775 N N . LYS A 1 92 ? -5.738 -3.713 10.051 1.00 98.50 92 LYS A N 1
ATOM 776 C CA . LYS A 1 92 ? -5.785 -3.028 11.351 1.00 98.50 92 LYS A CA 1
ATOM 777 C C . LYS A 1 92 ? -7.207 -2.605 11.701 1.00 98.50 92 LYS A C 1
ATOM 779 O O . LYS A 1 92 ? -7.704 -3.003 12.742 1.00 98.50 92 LYS A O 1
ATOM 784 N N . GLN A 1 93 ? -7.892 -1.938 10.772 1.00 98.56 93 GLN A N 1
ATOM 785 C CA . GLN A 1 93 ? -9.291 -1.542 10.956 1.00 98.56 93 GLN A CA 1
ATOM 786 C C . GLN A 1 93 ? -10.199 -2.745 11.233 1.00 98.56 93 GLN A C 1
ATOM 788 O O . GLN A 1 93 ? -11.043 -2.684 12.117 1.00 98.56 93 GLN A O 1
ATOM 793 N N . ARG A 1 94 ? -10.021 -3.862 10.510 1.00 98.69 94 ARG A N 1
ATOM 794 C CA . ARG A 1 94 ? -10.792 -5.087 10.775 1.00 98.69 94 ARG A CA 1
ATOM 795 C C . ARG A 1 94 ? -10.549 -5.649 12.174 1.00 98.69 94 ARG A C 1
ATOM 797 O O . ARG A 1 94 ? -11.518 -6.077 12.785 1.00 98.69 94 ARG A O 1
ATOM 804 N N . MET A 1 95 ? -9.308 -5.650 12.666 1.00 98.56 95 MET A N 1
ATOM 805 C CA . MET A 1 95 ? -9.023 -6.070 14.045 1.00 98.56 95 MET A CA 1
ATOM 806 C C . MET A 1 95 ? -9.671 -5.126 15.057 1.00 98.56 95 MET A C 1
ATOM 808 O O . MET A 1 95 ? -10.384 -5.597 15.927 1.00 98.56 95 MET A O 1
ATOM 812 N N . GLU A 1 96 ? -9.526 -3.811 14.884 1.00 98.56 96 GLU A N 1
ATOM 813 C CA . GLU A 1 96 ? -10.149 -2.818 15.772 1.00 98.56 96 GLU A CA 1
ATOM 814 C C . GLU A 1 96 ? -11.674 -2.995 15.846 1.00 98.56 96 GLU A C 1
ATOM 816 O O . GLU A 1 96 ? -12.252 -2.977 16.931 1.00 98.56 96 GLU A O 1
ATOM 821 N N . PHE A 1 97 ? -12.334 -3.224 14.706 1.00 98.62 97 PHE A N 1
ATOM 822 C CA . PHE A 1 97 ? -13.768 -3.518 14.677 1.00 98.62 97 PHE A CA 1
ATOM 823 C C . PHE A 1 97 ? -14.118 -4.856 15.331 1.00 98.62 97 PHE A C 1
ATOM 825 O O . PHE A 1 97 ? -15.166 -4.961 15.964 1.00 98.62 97 PHE A O 1
ATOM 832 N N . GLN A 1 98 ? -13.279 -5.879 15.167 1.00 98.56 98 GLN A N 1
ATOM 833 C CA . GLN A 1 98 ? -13.497 -7.183 15.786 1.00 98.56 98 GLN A CA 1
ATOM 834 C C . GLN A 1 98 ? -13.391 -7.095 17.313 1.00 98.56 98 GLN A C 1
ATOM 836 O O . GLN A 1 98 ? -14.263 -7.620 17.998 1.00 98.56 98 GLN A O 1
ATOM 841 N N . ASP A 1 99 ? -12.396 -6.376 17.831 1.00 98.50 99 ASP A N 1
ATOM 842 C CA . ASP A 1 99 ? -12.222 -6.154 19.268 1.00 98.50 99 ASP A CA 1
ATOM 843 C C . ASP A 1 99 ? -13.419 -5.383 19.848 1.00 98.50 99 ASP A C 1
ATOM 845 O O . ASP A 1 99 ? -14.007 -5.783 20.851 1.00 98.50 99 ASP A O 1
ATOM 849 N N . GLN A 1 100 ? -13.861 -4.324 19.159 1.00 98.44 100 GLN A N 1
ATOM 850 C CA . GLN A 1 100 ? -15.058 -3.569 19.547 1.00 98.44 100 GLN A CA 1
ATOM 851 C C . GLN A 1 100 ? -16.327 -4.430 19.545 1.00 98.44 100 GLN A C 1
ATOM 853 O O . GLN A 1 100 ? -17.195 -4.259 20.407 1.00 98.44 100 GLN A O 1
ATOM 858 N N . LEU A 1 101 ? -16.460 -5.335 18.572 1.00 98.56 101 LEU A N 1
ATOM 859 C CA . LEU A 1 101 ? -17.595 -6.247 18.489 1.00 98.56 101 LEU A CA 1
ATOM 860 C C . LEU A 1 101 ? -17.576 -7.258 19.639 1.00 98.56 101 LEU A C 1
ATOM 862 O O . LEU A 1 101 ? -18.616 -7.481 20.255 1.00 98.56 101 LEU A O 1
ATOM 866 N N . GLU A 1 102 ? -16.413 -7.825 19.956 1.00 98.50 102 GLU A N 1
ATOM 867 C CA . GLU A 1 102 ? -16.244 -8.765 21.067 1.00 98.50 102 GLU A CA 1
ATOM 868 C C . GLU A 1 102 ? -16.571 -8.102 22.415 1.00 98.50 102 GLU A C 1
ATOM 870 O O . GLU A 1 102 ? -17.334 -8.649 23.219 1.00 98.50 102 GLU A O 1
ATOM 875 N N . ASP A 1 103 ? -16.090 -6.874 22.630 1.00 98.44 103 ASP A N 1
ATOM 876 C CA . ASP A 1 103 ? -16.418 -6.066 23.807 1.00 98.44 103 ASP A CA 1
ATOM 877 C C . ASP A 1 103 ? -17.926 -5.816 23.922 1.00 98.44 103 ASP A C 1
ATOM 879 O O . ASP A 1 103 ? -18.512 -5.914 25.008 1.00 98.44 103 ASP A O 1
ATOM 883 N N . LEU A 1 104 ? -18.578 -5.478 22.805 1.00 98.44 104 LEU A N 1
ATOM 884 C CA . LEU A 1 104 ? -20.016 -5.227 22.772 1.00 98.44 104 LEU A CA 1
ATOM 885 C C . LEU A 1 104 ? -20.815 -6.503 23.059 1.00 98.44 104 LEU A C 1
ATOM 887 O O . LEU A 1 104 ? -21.757 -6.464 23.854 1.00 98.44 104 LEU A O 1
ATOM 891 N N . MET A 1 105 ? -20.432 -7.630 22.456 1.00 98.19 105 MET A N 1
ATOM 892 C CA . MET A 1 105 ? -21.060 -8.925 22.714 1.00 98.19 105 MET A CA 1
ATOM 893 C C . MET A 1 105 ? -20.897 -9.346 24.173 1.00 98.19 105 MET A C 1
ATOM 895 O O . MET A 1 105 ? -21.865 -9.785 24.793 1.00 98.19 105 MET A O 1
ATOM 899 N N . THR A 1 106 ? -19.708 -9.155 24.745 1.00 97.88 106 THR A N 1
ATOM 900 C CA . THR A 1 106 ? -19.435 -9.457 26.155 1.00 97.88 106 THR A CA 1
ATOM 901 C C . THR A 1 106 ? -20.317 -8.619 27.076 1.00 97.88 106 THR A C 1
ATOM 903 O O . THR A 1 106 ? -20.970 -9.156 27.970 1.00 97.88 106 THR A O 1
ATOM 906 N N . LYS A 1 107 ? -20.424 -7.306 26.824 1.00 97.31 107 LYS A N 1
ATOM 907 C CA . LYS A 1 107 ? -21.333 -6.423 27.575 1.00 97.31 107 LYS A CA 1
ATOM 908 C C . LYS A 1 107 ? -22.785 -6.875 27.460 1.00 97.31 107 LYS A C 1
ATOM 910 O O . LYS A 1 107 ? -23.484 -6.918 28.469 1.00 97.31 107 LYS A O 1
ATOM 915 N N . HIS A 1 108 ? -23.232 -7.228 26.255 1.00 96.88 108 HIS A N 1
ATOM 916 C CA . HIS A 1 108 ? -24.594 -7.703 26.033 1.00 96.88 108 HIS A CA 1
ATOM 917 C C . HIS A 1 108 ? -24.872 -9.011 26.782 1.00 96.88 108 HIS A C 1
ATOM 919 O O . HIS A 1 108 ? -25.907 -9.128 27.434 1.00 96.88 108 HIS A O 1
ATOM 925 N N . LYS A 1 109 ? -23.932 -9.962 26.751 1.00 96.38 109 LYS A N 1
ATOM 926 C CA . LYS A 1 109 ? -24.036 -11.226 27.483 1.00 96.38 109 LYS A CA 1
ATOM 927 C C . LYS A 1 109 ? -24.128 -10.995 28.992 1.00 96.38 109 LYS A C 1
ATOM 929 O O . LYS A 1 109 ? -25.054 -11.496 29.619 1.00 96.38 109 LYS A O 1
ATOM 934 N N . ASN A 1 110 ? -23.240 -10.173 29.551 1.00 94.81 110 ASN A N 1
ATOM 935 C CA . ASN A 1 110 ? -23.259 -9.833 30.976 1.00 94.81 110 ASN A CA 1
ATOM 936 C C . ASN A 1 110 ? -24.588 -9.177 31.383 1.00 94.81 110 ASN A C 1
ATOM 938 O O . ASN A 1 110 ? -25.151 -9.495 32.428 1.00 94.81 110 ASN A O 1
ATOM 942 N N . LEU A 1 111 ? -25.109 -8.280 30.539 1.00 94.19 111 LEU A N 1
ATOM 943 C CA . LEU A 1 111 ? -26.395 -7.632 30.768 1.00 94.19 111 LEU A CA 1
ATOM 944 C C . LEU A 1 111 ? -27.545 -8.648 30.735 1.00 94.19 111 LEU A C 1
ATOM 946 O O . LEU A 1 111 ? -28.390 -8.637 31.621 1.00 94.19 111 LEU A O 1
ATOM 950 N N . ALA A 1 112 ? -27.564 -9.545 29.750 1.00 92.75 112 ALA A N 1
ATOM 951 C CA . ALA A 1 112 ? -28.589 -10.578 29.628 1.00 92.75 112 ALA A CA 1
ATOM 952 C C . ALA A 1 112 ? -28.571 -11.571 30.806 1.00 92.75 112 ALA A C 1
ATOM 954 O O . ALA A 1 112 ? -29.626 -12.019 31.251 1.00 92.75 112 ALA A O 1
ATOM 955 N N . GLU A 1 113 ? -27.388 -11.895 31.332 1.00 90.62 113 GLU A N 1
ATOM 956 C CA . GLU A 1 113 ? -27.235 -12.744 32.518 1.00 90.62 113 GLU A CA 1
ATOM 957 C C . GLU A 1 113 ? -27.704 -12.043 33.802 1.00 90.62 113 GLU A C 1
ATOM 959 O O . GLU A 1 113 ? -28.350 -12.672 34.645 1.00 90.62 113 GLU A O 1
ATOM 964 N N . PHE A 1 114 ? -27.408 -10.748 33.955 1.00 87.88 114 PHE A N 1
ATOM 965 C CA . PHE A 1 114 ? -27.830 -9.967 35.121 1.00 87.88 114 PHE A CA 1
ATOM 966 C C . PHE A 1 114 ? -29.337 -9.689 35.112 1.00 87.88 114 PHE A C 1
ATOM 968 O O . PHE A 1 114 ? -30.012 -9.897 36.115 1.00 87.88 114 PHE A O 1
ATOM 975 N N . TYR A 1 115 ? -29.878 -9.278 33.966 1.00 88.62 115 TYR A N 1
ATOM 976 C CA . TYR A 1 115 ? -31.296 -8.963 33.791 1.00 88.62 115 TYR A CA 1
ATOM 977 C C . TYR A 1 115 ? -32.121 -10.171 33.345 1.00 88.62 115 TYR A C 1
ATOM 979 O O . TYR A 1 115 ? -33.129 -10.021 32.653 1.00 88.62 115 TYR A O 1
ATOM 987 N N . ASN A 1 116 ? -31.707 -11.378 33.733 1.00 92.19 116 ASN A N 1
ATOM 988 C CA . ASN A 1 116 ? -32.499 -12.571 33.485 1.00 92.19 116 ASN A CA 1
ATOM 989 C C . ASN A 1 116 ? -33.838 -12.444 34.239 1.00 92.19 116 ASN A C 1
ATOM 991 O O . ASN A 1 116 ? -33.819 -12.400 35.472 1.00 92.19 116 ASN A O 1
ATOM 995 N N . PRO A 1 117 ? -34.991 -12.417 33.539 1.00 91.44 117 PRO A N 1
ATOM 996 C CA . PRO A 1 117 ? -36.281 -12.165 34.175 1.00 91.44 117 PRO A CA 1
ATOM 997 C C . PRO A 1 117 ? -36.599 -13.148 35.300 1.00 91.44 117 PRO A C 1
ATOM 999 O O . PRO A 1 117 ? -37.053 -12.728 36.354 1.00 91.44 117 PRO A O 1
ATOM 1002 N N . LYS A 1 118 ? -36.270 -14.435 35.123 1.00 92.12 118 LYS A N 1
ATOM 1003 C CA . LYS A 1 118 ? -36.534 -15.465 36.139 1.00 92.12 118 LYS A CA 1
ATOM 1004 C C . LYS A 1 118 ? -35.730 -15.224 37.411 1.00 92.12 118 LYS A C 1
ATOM 1006 O O . LYS A 1 118 ? -36.279 -15.269 38.501 1.00 92.12 118 LYS A O 1
ATOM 1011 N N . ARG A 1 119 ? -34.438 -14.918 37.260 1.00 91.31 119 ARG A N 1
ATOM 1012 C CA . ARG A 1 119 ? -33.559 -14.613 38.396 1.00 91.31 119 ARG A CA 1
ATOM 1013 C C . ARG A 1 119 ? -34.034 -13.363 39.136 1.00 91.31 119 ARG A C 1
ATOM 1015 O O . ARG A 1 119 ? -34.051 -13.356 40.359 1.00 91.31 119 ARG A O 1
ATOM 1022 N N . LEU A 1 120 ? -34.421 -12.322 38.398 1.00 92.69 120 LEU A N 1
ATOM 1023 C CA . LEU A 1 120 ? -34.946 -11.093 38.991 1.00 92.69 120 LEU A CA 1
ATOM 1024 C C . LEU A 1 120 ? -36.268 -11.332 39.724 1.00 92.69 120 LEU A C 1
ATOM 1026 O O . LEU A 1 120 ? -36.444 -10.818 40.821 1.00 92.69 120 LEU A O 1
ATOM 1030 N N . GLU A 1 121 ? -37.182 -12.114 39.150 1.00 94.44 121 GLU A N 1
ATOM 1031 C CA . GLU A 1 121 ? -38.439 -12.495 39.802 1.00 94.44 121 GLU A CA 1
ATOM 1032 C C . GLU A 1 121 ? -38.184 -13.264 41.106 1.00 94.44 121 GLU A C 1
ATOM 1034 O O . GLU A 1 121 ? -38.759 -12.920 42.136 1.00 94.44 121 GLU A O 1
ATOM 1039 N N . GLU A 1 122 ? -37.281 -14.249 41.089 1.00 94.25 122 GLU A N 1
ATOM 1040 C CA . GLU A 1 122 ? -36.873 -15.007 42.280 1.00 94.25 122 GLU A CA 1
ATOM 1041 C C . GLU A 1 122 ? -36.262 -14.099 43.361 1.00 94.25 122 GLU A C 1
ATOM 1043 O O . GLU A 1 122 ? -36.624 -14.197 44.534 1.00 94.25 122 GLU A O 1
ATOM 1048 N N . GLU A 1 123 ? -35.374 -13.179 42.978 1.00 94.31 123 GLU A N 1
ATOM 1049 C CA . GLU A 1 123 ? -34.721 -12.244 43.901 1.00 94.31 123 GLU A CA 1
ATOM 1050 C C . GLU A 1 123 ? -35.712 -11.224 44.487 1.00 94.31 123 GLU A C 1
ATOM 1052 O O . GLU A 1 123 ? -35.667 -10.933 45.684 1.00 94.31 123 GLU A O 1
ATOM 1057 N N . ILE A 1 124 ? -36.662 -10.732 43.682 1.00 95.50 124 ILE A N 1
ATOM 1058 C CA . ILE A 1 124 ? -37.751 -9.863 44.149 1.00 95.50 124 ILE A CA 1
ATOM 1059 C C . ILE A 1 124 ? -38.626 -10.605 45.160 1.00 95.50 124 ILE A C 1
ATOM 1061 O O . ILE A 1 124 ? -38.879 -10.068 46.238 1.00 95.50 124 ILE A O 1
ATOM 1065 N N . LEU A 1 125 ? -39.057 -11.831 44.848 1.00 96.50 125 LEU A N 1
ATOM 1066 C CA . LEU A 1 125 ? -39.881 -12.637 45.753 1.00 96.50 125 LEU A CA 1
ATOM 1067 C C . LEU A 1 125 ? -39.158 -12.907 47.077 1.00 96.50 125 LEU A C 1
ATOM 1069 O O . LEU A 1 125 ? -39.737 -12.705 48.144 1.00 96.50 125 LEU A O 1
ATOM 1073 N N . HIS A 1 126 ? -37.876 -13.270 47.018 1.00 97.00 126 HIS A N 1
ATOM 1074 C CA . HIS A 1 126 ? -37.059 -13.475 48.210 1.00 97.00 126 HIS A CA 1
ATOM 1075 C C . HIS A 1 126 ? -36.948 -12.201 49.063 1.00 97.00 126 HIS A C 1
ATOM 1077 O O . HIS A 1 126 ? -37.141 -12.243 50.279 1.00 97.00 126 HIS A O 1
ATOM 1083 N N . MET A 1 127 ? -36.700 -11.043 48.438 1.00 97.44 127 MET A N 1
ATOM 1084 C CA . MET A 1 127 ? -36.668 -9.762 49.150 1.00 97.44 127 MET A CA 1
ATOM 1085 C C . MET A 1 127 ? -38.033 -9.385 49.743 1.00 97.44 127 MET A C 1
ATOM 1087 O O . MET A 1 127 ? -38.101 -8.794 50.824 1.00 97.44 127 MET A O 1
ATOM 1091 N N . GLU A 1 128 ? -39.136 -9.715 49.069 1.00 97.81 128 GLU A N 1
ATOM 1092 C CA . GLU A 1 128 ? -40.483 -9.505 49.598 1.00 97.81 128 GLU A CA 1
ATOM 1093 C C . GLU A 1 128 ? -40.775 -10.380 50.822 1.00 97.81 128 GLU A C 1
ATOM 1095 O O . GLU A 1 128 ? -41.414 -9.904 51.767 1.00 97.81 128 GLU A O 1
ATOM 1100 N N . GLU A 1 129 ? -40.304 -11.627 50.831 1.00 97.88 129 GLU A N 1
ATOM 1101 C CA . GLU A 1 129 ? -40.389 -12.534 51.980 1.00 97.88 129 GLU A CA 1
ATOM 1102 C C . GLU A 1 129 ? -39.564 -12.021 53.159 1.00 97.88 129 GLU A C 1
ATOM 1104 O O . GLU A 1 129 ? -40.127 -11.788 54.230 1.00 97.88 129 GLU A O 1
ATOM 1109 N N . GLN A 1 130 ? -38.283 -11.706 52.945 1.00 97.75 130 GLN A N 1
ATOM 1110 C CA . GLN A 1 130 ? -37.421 -11.124 53.982 1.00 97.75 130 GLN A CA 1
ATOM 1111 C C . GLN A 1 130 ? -38.023 -9.843 54.573 1.00 97.75 130 GLN A C 1
ATOM 1113 O O . GLN A 1 130 ? -38.025 -9.629 55.785 1.00 97.75 130 GLN A O 1
ATOM 1118 N N . LYS A 1 131 ? -38.608 -8.985 53.729 1.00 98.00 131 LYS A N 1
ATOM 1119 C CA . LYS A 1 131 ? -39.303 -7.775 54.181 1.00 98.00 131 LYS A CA 1
ATOM 1120 C C . LYS A 1 131 ? -40.524 -8.091 55.047 1.00 98.00 131 LYS A C 1
ATOM 1122 O O . LYS A 1 131 ? -40.818 -7.327 55.968 1.00 98.00 131 LYS A O 1
ATOM 1127 N N . LYS A 1 132 ? -41.276 -9.155 54.748 1.00 97.44 132 LYS A N 1
ATOM 1128 C CA . LYS A 1 132 ? -42.417 -9.589 55.574 1.00 97.44 132 LYS A CA 1
ATOM 1129 C C . LYS A 1 132 ? -41.941 -10.108 56.929 1.00 97.44 132 LYS A C 1
ATOM 1131 O O . LYS A 1 132 ? -42.523 -9.714 57.937 1.00 97.44 132 LYS A O 1
ATOM 1136 N N . GLU A 1 133 ? -40.885 -10.915 56.951 1.00 97.50 133 GLU A N 1
ATOM 1137 C CA . GLU A 1 133 ? -40.282 -11.446 58.179 1.00 97.50 133 GLU A CA 1
ATOM 1138 C C . GLU A 1 133 ? -39.761 -10.325 59.080 1.00 97.50 133 GLU A C 1
ATOM 1140 O O . GLU A 1 133 ? -40.171 -10.229 60.235 1.00 97.50 133 GLU A O 1
ATOM 1145 N N . LEU A 1 134 ? -38.963 -9.402 58.531 1.00 98.00 134 LEU A N 1
ATOM 1146 C CA . LEU A 1 134 ? -38.443 -8.253 59.277 1.00 98.00 134 LEU A CA 1
ATOM 1147 C C . LEU A 1 134 ? -39.566 -7.390 59.864 1.00 98.00 134 LEU A C 1
ATOM 1149 O O . LEU A 1 134 ? -39.487 -6.961 61.012 1.00 98.00 134 LEU A O 1
ATOM 1153 N N . LYS A 1 135 ? -40.652 -7.172 59.111 1.00 97.75 135 LYS A 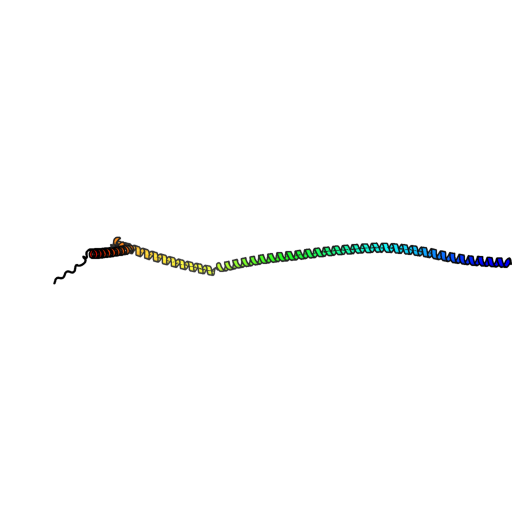N 1
ATOM 1154 C CA . LYS A 1 135 ? -41.832 -6.450 59.617 1.00 97.75 135 LYS A CA 1
ATOM 1155 C C . LYS A 1 135 ? -42.548 -7.192 60.741 1.00 97.75 135 LYS A C 1
ATOM 1157 O O . LYS A 1 135 ? -43.135 -6.552 61.612 1.00 97.75 135 LYS A O 1
ATOM 1162 N N . GLN A 1 136 ? -42.579 -8.519 60.694 1.00 97.56 136 GLN A N 1
ATOM 1163 C CA . GLN A 1 136 ? -43.184 -9.324 61.747 1.00 97.56 136 GLN A CA 1
ATOM 1164 C C . GLN A 1 136 ? -42.329 -9.275 63.017 1.00 97.56 136 GLN A C 1
ATOM 1166 O O . GLN A 1 136 ? -42.858 -9.000 64.092 1.00 97.56 136 GLN A O 1
ATOM 1171 N N . GLU A 1 137 ? -41.012 -9.427 62.881 1.00 97.31 137 GLU A N 1
ATOM 1172 C CA . GLU A 1 137 ? -40.069 -9.303 63.993 1.00 97.31 137 GLU A CA 1
ATOM 1173 C C . GLU A 1 137 ? -40.134 -7.906 64.637 1.00 97.31 137 GLU A C 1
ATOM 1175 O O . GLU A 1 137 ? -40.158 -7.777 65.862 1.00 97.31 137 GLU A O 1
ATOM 1180 N N . GLU A 1 138 ? -40.233 -6.850 63.822 1.00 96.94 138 GLU A N 1
ATOM 1181 C CA . GLU A 1 138 ? -40.420 -5.475 64.294 1.00 96.94 138 GLU A CA 1
ATOM 1182 C C . GLU A 1 138 ? -41.706 -5.331 65.124 1.00 96.94 138 GLU A C 1
ATOM 1184 O O . GLU A 1 138 ? -41.672 -4.783 66.229 1.00 96.94 138 GLU A O 1
ATOM 1189 N N . LYS A 1 139 ? -42.836 -5.877 64.647 1.00 97.25 139 LYS A N 1
ATOM 1190 C CA . LYS A 1 139 ? -44.113 -5.863 65.385 1.00 97.25 139 LYS A CA 1
ATOM 1191 C C . LYS A 1 139 ? -44.025 -6.596 66.720 1.00 97.25 139 LYS A C 1
ATOM 1193 O O . LYS A 1 139 ? -44.558 -6.108 67.714 1.00 97.25 139 LYS A O 1
ATOM 1198 N N . GLU A 1 140 ? -43.370 -7.751 66.754 1.00 97.44 140 GLU A N 1
ATOM 1199 C CA . GLU A 1 140 ? -43.201 -8.538 67.978 1.00 97.44 140 GLU A CA 1
ATOM 1200 C C . GLU A 1 140 ? -42.320 -7.820 69.001 1.00 97.44 140 GLU A C 1
ATOM 1202 O O . GLU A 1 140 ? -42.642 -7.805 70.189 1.00 97.44 140 GLU A O 1
ATOM 1207 N N . LYS A 1 141 ? -41.237 -7.173 68.553 1.00 97.06 141 LYS A N 1
ATOM 1208 C CA . LYS A 1 141 ? -40.399 -6.333 69.421 1.00 97.06 141 LYS A CA 1
ATOM 1209 C C . LYS A 1 141 ? -41.175 -5.135 69.965 1.00 97.06 141 LYS A C 1
ATOM 1211 O O . LYS A 1 141 ? -41.067 -4.848 71.152 1.00 97.06 141 LYS A O 1
ATOM 1216 N N . LEU A 1 142 ? -41.994 -4.483 69.138 1.00 96.94 142 LEU A N 1
ATOM 1217 C CA . LEU A 1 142 ? -42.882 -3.392 69.562 1.00 96.94 142 LEU A CA 1
ATOM 1218 C C . LEU A 1 142 ? -43.911 -3.842 70.607 1.00 96.94 142 LEU A C 1
ATOM 1220 O O . LEU A 1 142 ? -44.168 -3.107 71.556 1.00 96.94 142 LEU A O 1
ATOM 1224 N N . LEU A 1 143 ? -44.497 -5.033 70.452 1.00 97.06 143 LEU A N 1
ATOM 1225 C CA . LEU A 1 143 ? -45.419 -5.599 71.443 1.00 97.06 143 LEU A CA 1
ATOM 1226 C C . LEU A 1 143 ? -44.710 -5.882 72.768 1.00 97.06 143 LEU A C 1
ATOM 1228 O O . LEU A 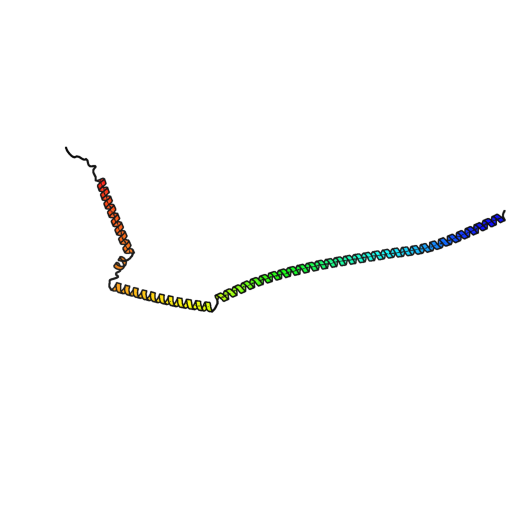1 143 ? -45.165 -5.408 73.803 1.00 97.06 143 LEU A O 1
ATOM 1232 N N . LYS A 1 144 ? -43.561 -6.565 72.726 1.00 96.75 144 LYS A N 1
ATOM 1233 C CA . LYS A 1 144 ? -42.745 -6.829 73.922 1.00 96.75 144 LYS A CA 1
ATOM 1234 C C . LYS A 1 144 ? -42.327 -5.541 74.625 1.00 96.75 144 LYS A C 1
ATOM 1236 O O . LYS A 1 144 ? -42.341 -5.488 75.848 1.00 96.75 144 LYS A O 1
ATOM 1241 N N . LEU A 1 145 ? -41.973 -4.503 73.866 1.00 96.25 145 LEU A N 1
ATOM 1242 C CA . LEU A 1 145 ? -41.626 -3.200 74.428 1.00 96.25 145 LEU A CA 1
ATOM 1243 C C . LEU A 1 145 ? -42.813 -2.594 75.184 1.00 96.25 145 LEU A C 1
ATOM 1245 O O . LEU A 1 145 ? -42.649 -2.205 76.333 1.00 96.25 145 LEU A O 1
ATOM 1249 N N . LYS A 1 146 ? -44.012 -2.595 74.590 1.00 95.94 146 LYS A N 1
ATOM 1250 C CA . LYS A 1 146 ? -45.231 -2.107 75.256 1.00 95.94 146 LYS A CA 1
ATOM 1251 C C . LYS A 1 146 ? -45.585 -2.916 76.500 1.00 95.94 146 LYS A C 1
ATOM 1253 O O . LYS A 1 146 ? -45.944 -2.340 77.518 1.00 95.94 146 LYS A O 1
ATOM 1258 N N . GLU A 1 147 ? -45.475 -4.242 76.438 1.00 95.62 147 GLU A N 1
ATOM 1259 C CA . GLU A 1 147 ? -45.703 -5.106 77.601 1.00 95.62 147 GLU A CA 1
ATOM 1260 C C . GLU A 1 147 ? -44.733 -4.767 78.737 1.00 95.62 147 GLU A C 1
ATOM 1262 O O . GLU A 1 147 ? -45.156 -4.642 79.887 1.00 95.62 147 GLU A O 1
ATOM 1267 N N . LEU A 1 148 ? -43.450 -4.567 78.419 1.00 93.81 148 LEU A N 1
ATOM 1268 C CA . LEU A 1 148 ? -42.443 -4.149 79.390 1.00 93.81 148 LEU A CA 1
ATOM 1269 C C . LEU A 1 148 ? -42.757 -2.764 79.966 1.00 93.81 148 LEU A C 1
ATOM 1271 O O . LEU A 1 148 ? -42.767 -2.626 81.187 1.00 93.81 148 LEU A O 1
ATOM 1275 N N . GLU A 1 149 ? -43.098 -1.784 79.128 1.00 92.12 149 GLU A N 1
ATOM 1276 C CA . GLU A 1 149 ? -43.519 -0.442 79.558 1.00 92.12 149 GLU A CA 1
ATOM 1277 C C . GLU A 1 149 ? -44.730 -0.509 80.506 1.00 92.12 149 GLU A C 1
ATOM 1279 O O . GLU A 1 149 ? -44.723 0.091 81.580 1.00 92.12 149 GLU A O 1
ATOM 1284 N N . GLU A 1 150 ? -45.753 -1.301 80.178 1.00 92.31 150 GLU A N 1
ATOM 1285 C CA . GLU A 1 150 ? -4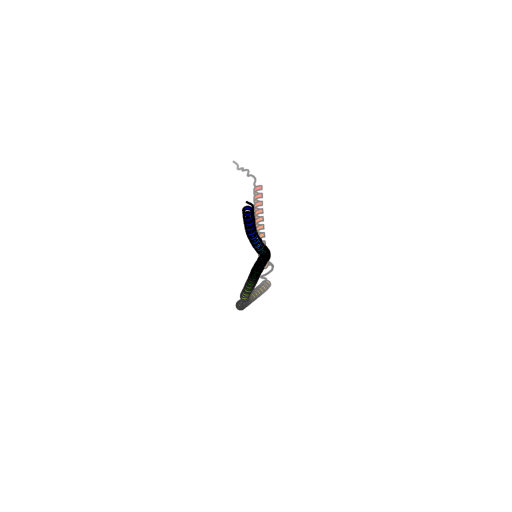6.911 -1.500 81.052 1.00 92.31 150 GLU A CA 1
ATOM 1286 C C . GLU A 1 150 ? -46.545 -2.203 82.364 1.00 92.31 150 GLU A C 1
ATOM 1288 O O . GLU A 1 150 ? -47.060 -1.841 83.424 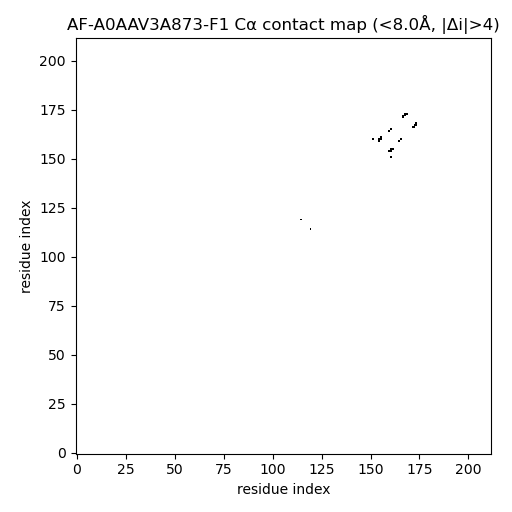1.00 92.31 150 GLU A O 1
ATOM 1293 N N . THR A 1 151 ? -45.683 -3.228 82.329 1.00 89.62 151 THR A N 1
ATOM 1294 C CA . THR A 1 151 ? -45.212 -3.877 83.564 1.00 89.62 151 THR A CA 1
ATOM 1295 C C . THR A 1 151 ? -44.420 -2.915 84.432 1.00 89.62 151 THR A C 1
ATOM 1297 O O . THR A 1 151 ? -44.604 -2.920 85.647 1.00 89.62 151 THR A O 1
ATOM 1300 N N . GLU A 1 152 ? -43.601 -2.057 83.829 1.00 86.06 152 GLU A N 1
ATOM 1301 C CA . GLU A 1 152 ? -42.850 -1.032 84.535 1.00 86.06 152 GLU A CA 1
ATOM 1302 C C . GLU A 1 152 ? -43.797 -0.043 85.224 1.00 86.06 152 GLU A C 1
ATOM 1304 O O . GLU A 1 152 ? -43.646 0.211 86.421 1.00 86.06 152 GLU A O 1
ATOM 1309 N N . ILE A 1 153 ? -44.816 0.453 84.511 1.00 86.69 153 ILE A N 1
ATOM 1310 C CA . ILE A 1 153 ? -45.849 1.338 85.070 1.00 86.69 153 ILE A CA 1
ATOM 1311 C C . ILE A 1 153 ? -46.564 0.653 86.242 1.00 86.69 153 ILE A C 1
ATOM 1313 O O . ILE A 1 153 ? -46.600 1.210 87.339 1.00 86.69 153 ILE A O 1
ATOM 1317 N N . ARG A 1 154 ? -47.052 -0.583 86.062 1.00 86.50 154 ARG A N 1
ATOM 1318 C CA . ARG A 1 154 ? -47.742 -1.344 87.123 1.00 86.50 154 ARG A CA 1
ATOM 1319 C C . ARG A 1 154 ? -46.863 -1.545 88.357 1.00 86.50 154 ARG A C 1
ATOM 1321 O O . ARG A 1 154 ? -47.321 -1.392 89.486 1.00 86.50 154 ARG A O 1
ATOM 1328 N N . LEU A 1 155 ? -45.594 -1.889 88.161 1.00 83.69 155 LEU A N 1
ATOM 1329 C CA . LEU A 1 155 ? -44.649 -2.105 89.255 1.00 83.69 155 LEU A CA 1
ATOM 1330 C C . LEU A 1 155 ? -44.275 -0.796 89.977 1.00 83.69 155 LEU A C 1
ATOM 1332 O O . LEU A 1 155 ? -44.035 -0.825 91.190 1.00 83.69 155 LEU A O 1
ATOM 1336 N N . ARG A 1 156 ? -44.249 0.345 89.270 1.00 80.50 156 ARG A N 1
ATOM 1337 C CA . ARG A 1 156 ? -44.122 1.684 89.876 1.00 80.50 156 ARG A CA 1
ATOM 1338 C C . ARG A 1 156 ? -45.359 2.031 90.708 1.00 80.50 156 ARG A C 1
ATOM 1340 O O . ARG A 1 156 ? -45.213 2.451 91.853 1.00 80.50 156 ARG A O 1
ATOM 1347 N N . GLU A 1 157 ? -46.562 1.793 90.183 1.00 81.88 157 GLU A N 1
ATOM 1348 C CA . GLU A 1 157 ? -47.839 2.031 90.882 1.00 81.88 157 GLU A CA 1
ATOM 1349 C C . GLU A 1 157 ? -48.000 1.163 92.142 1.00 81.88 157 GLU A C 1
ATOM 1351 O O . GLU A 1 157 ? -48.524 1.623 93.153 1.00 81.88 157 GLU A O 1
ATOM 1356 N N . GLN A 1 158 ? -47.492 -0.072 92.121 1.00 78.44 158 GLN A N 1
ATOM 1357 C CA . GLN A 1 158 ? -47.484 -0.983 93.275 1.00 78.44 158 GLN A CA 1
ATOM 1358 C C . GLN A 1 158 ? -46.394 -0.660 94.319 1.00 78.44 158 GLN A C 1
ATOM 1360 O O . GLN A 1 158 ? -46.273 -1.370 95.317 1.00 78.44 158 GLN A O 1
ATOM 1365 N N . GLY A 1 159 ? -45.567 0.375 94.110 1.00 67.31 159 GLY A N 1
ATOM 1366 C CA . GLY A 1 159 ? -44.472 0.744 95.021 1.00 67.31 159 GLY A CA 1
ATOM 1367 C C . GLY A 1 159 ? -43.316 -0.273 95.069 1.00 67.31 159 GLY A C 1
ATOM 1368 O O . GLY A 1 159 ? -42.460 -0.233 95.964 1.00 67.31 159 GLY A O 1
ATOM 1369 N N . ILE A 1 160 ? -43.279 -1.209 94.115 1.00 65.75 160 ILE A N 1
ATOM 1370 C CA . ILE A 1 160 ? -42.225 -2.222 93.988 1.00 65.75 160 ILE A CA 1
ATOM 1371 C C . ILE A 1 160 ? -41.008 -1.609 93.290 1.00 65.75 160 ILE A C 1
ATOM 1373 O O . ILE A 1 160 ? -39.890 -1.787 93.769 1.00 65.75 160 ILE A O 1
ATOM 1377 N N . LEU A 1 161 ? -41.227 -0.834 92.226 1.00 61.91 161 LEU A N 1
ATOM 1378 C CA . LEU A 1 161 ? -40.200 -0.059 91.527 1.00 61.91 161 LEU A CA 1
ATOM 1379 C C . LEU A 1 161 ? -40.236 1.408 91.984 1.00 61.91 161 LEU A C 1
ATOM 1381 O O . LEU A 1 161 ? -40.864 2.249 91.345 1.00 61.91 161 LEU A O 1
ATOM 1385 N N . THR A 1 162 ? -39.564 1.728 93.095 1.00 64.62 162 THR A N 1
ATOM 1386 C CA . THR A 1 162 ? -39.261 3.125 93.459 1.00 64.62 162 THR A CA 1
ATOM 1387 C C . THR A 1 162 ? -37.911 3.544 92.862 1.00 64.62 162 THR A C 1
ATOM 1389 O O . THR A 1 162 ? -37.065 2.674 92.629 1.00 64.62 162 THR A O 1
ATOM 1392 N N . PRO A 1 163 ? -37.665 4.845 92.616 1.00 65.31 163 PRO A N 1
ATOM 1393 C CA . PRO A 1 163 ? -36.382 5.325 92.095 1.00 65.31 163 PRO A CA 1
ATOM 1394 C C . PRO A 1 163 ? -35.190 4.847 92.933 1.00 65.31 163 PRO A C 1
ATOM 1396 O O . PRO A 1 163 ? -34.164 4.464 92.373 1.00 65.31 163 PRO A O 1
ATOM 1399 N N . GLU A 1 164 ? -35.344 4.774 94.262 1.00 64.81 164 GLU A N 1
ATOM 1400 C CA . GLU A 1 164 ? -34.299 4.249 95.144 1.00 64.81 164 GLU A CA 1
ATOM 1401 C C . GLU A 1 164 ? -34.043 2.756 94.909 1.00 64.81 164 GLU A C 1
ATOM 1403 O O . GLU A 1 164 ? -32.892 2.338 94.826 1.00 64.81 164 GLU A O 1
ATOM 1408 N N . LYS A 1 165 ? -35.090 1.933 94.753 1.00 66.75 165 LYS A N 1
ATOM 1409 C CA . LYS A 1 165 ? -34.929 0.492 94.492 1.00 66.75 165 LYS A CA 1
ATOM 1410 C C . LYS A 1 165 ? -34.319 0.218 93.120 1.00 66.75 165 LYS A C 1
ATOM 1412 O O . LYS A 1 165 ? -33.516 -0.704 93.011 1.00 66.75 165 LYS A O 1
ATOM 1417 N N . PHE A 1 166 ? -34.660 1.007 92.100 1.00 68.12 166 PHE A N 1
ATOM 1418 C CA . PHE A 1 166 ? -34.059 0.891 90.768 1.00 68.12 166 PHE A CA 1
ATOM 1419 C C . PHE A 1 166 ? -32.562 1.229 90.807 1.00 68.12 166 PHE A C 1
ATOM 1421 O O . PHE A 1 166 ? -31.748 0.472 90.283 1.00 68.12 166 PHE A O 1
ATOM 1428 N N . PHE A 1 167 ? -32.190 2.308 91.508 1.00 71.88 167 PHE A N 1
ATOM 1429 C CA . PHE A 1 167 ? -30.789 2.669 91.720 1.00 71.88 167 PHE A CA 1
ATOM 1430 C C . PHE A 1 167 ? -30.031 1.568 92.467 1.00 71.88 167 PHE A C 1
ATOM 1432 O O . PHE A 1 167 ? -28.981 1.149 92.000 1.00 71.88 167 PHE A O 1
ATOM 1439 N N . LEU A 1 168 ? -30.581 1.019 93.556 1.00 69.12 168 LEU A N 1
ATOM 1440 C CA . LEU A 1 168 ? -29.923 -0.023 94.359 1.00 69.12 168 LEU A CA 1
ATOM 1441 C C . LEU A 1 168 ? -29.627 -1.329 93.595 1.00 69.12 168 LEU A C 1
ATOM 1443 O O . LEU A 1 168 ? -28.704 -2.043 93.976 1.00 69.12 168 LEU A O 1
ATOM 1447 N N . HIS A 1 169 ? -30.382 -1.637 92.535 1.00 69.00 169 HIS A N 1
ATOM 1448 C CA . HIS A 1 169 ? -30.140 -2.805 91.672 1.00 69.00 169 HIS A CA 1
ATOM 1449 C C . HIS A 1 169 ? -29.331 -2.465 90.411 1.00 69.00 169 HIS A C 1
ATOM 1451 O O . HIS A 1 169 ? -29.050 -3.352 89.606 1.00 69.00 169 HIS A O 1
ATOM 1457 N N . SER A 1 170 ? -28.964 -1.195 90.219 1.00 78.06 170 SER A N 1
ATOM 1458 C CA . SER A 1 170 ? -28.121 -0.780 89.104 1.00 78.06 170 SER A CA 1
ATOM 1459 C C . SER A 1 170 ? -26.676 -1.235 89.303 1.00 78.06 170 SER A C 1
ATOM 1461 O O . SER A 1 170 ? -26.165 -1.332 90.423 1.00 78.06 170 SER A O 1
ATOM 1463 N N . GLU A 1 171 ? -25.986 -1.451 88.186 1.00 79.25 171 GLU A N 1
ATOM 1464 C CA . GLU A 1 171 ? -24.547 -1.723 88.169 1.00 79.25 171 GLU A CA 1
ATOM 1465 C C . GLU A 1 171 ? -23.749 -0.585 88.836 1.00 79.25 171 GLU A C 1
ATOM 1467 O O . GLU A 1 171 ? -22.732 -0.811 89.493 1.00 79.25 171 GLU A O 1
ATOM 1472 N N . GLU A 1 172 ? -24.273 0.639 88.759 1.00 80.75 172 GLU A N 1
ATOM 1473 C CA . GLU A 1 172 ? -23.704 1.834 89.374 1.00 80.75 172 GLU A CA 1
ATOM 1474 C C . GLU A 1 172 ? -23.749 1.779 90.915 1.00 80.75 172 GLU A C 1
ATOM 1476 O O . GLU A 1 172 ? -22.746 2.066 91.577 1.00 80.75 172 GLU A O 1
ATOM 1481 N N . ALA A 1 173 ? -24.853 1.315 91.515 1.00 82.31 173 ALA A N 1
ATOM 1482 C CA . ALA A 1 173 ? -24.939 1.123 92.965 1.00 82.31 173 ALA A CA 1
ATOM 1483 C C . ALA A 1 173 ? -24.087 -0.056 93.461 1.00 82.31 173 ALA A C 1
ATOM 1485 O O . ALA A 1 173 ? -23.411 0.067 94.483 1.00 82.31 173 ALA A O 1
ATOM 1486 N N . ALA A 1 174 ? -24.029 -1.166 92.720 1.00 81.56 174 ALA A N 1
ATOM 1487 C CA . ALA A 1 174 ? -23.136 -2.279 93.057 1.00 81.56 174 ALA A CA 1
ATOM 1488 C C . ALA A 1 174 ? -21.660 -1.833 93.081 1.00 81.56 174 ALA A C 1
ATOM 1490 O O . ALA A 1 174 ? -20.893 -2.190 93.980 1.00 81.56 174 ALA A O 1
ATOM 1491 N N . CYS A 1 175 ? -21.272 -0.982 92.128 1.00 82.31 175 CYS A N 1
ATOM 1492 C CA . CYS A 1 175 ? -19.919 -0.449 92.037 1.00 82.31 175 CYS A CA 1
ATOM 1493 C C . CYS A 1 175 ? -19.574 0.503 93.200 1.00 82.31 175 CYS A C 1
ATOM 1495 O O . CYS A 1 175 ? -18.437 0.507 93.677 1.00 82.31 175 CYS A O 1
ATOM 1497 N N . THR A 1 176 ? -20.531 1.300 93.690 1.00 85.06 176 THR A N 1
ATOM 1498 C CA . THR A 1 176 ? -20.293 2.204 94.833 1.00 85.06 176 THR A CA 1
ATOM 1499 C C . THR A 1 176 ? -20.131 1.452 96.156 1.00 85.06 176 THR A C 1
ATOM 1501 O O . THR A 1 176 ? -19.240 1.802 96.931 1.00 85.06 176 THR A O 1
ATOM 1504 N N . VAL A 1 177 ? -20.902 0.382 96.390 1.00 86.38 177 VAL A N 1
ATOM 1505 C CA . VAL A 1 177 ? -20.762 -0.475 97.585 1.00 86.38 177 VAL A CA 1
ATOM 1506 C C . VAL A 1 177 ? -19.390 -1.146 97.623 1.00 86.38 177 VAL A C 1
ATOM 1508 O O . VAL A 1 177 ? -18.683 -1.023 98.621 1.00 86.38 177 VAL A O 1
ATOM 1511 N N . LEU A 1 178 ? -18.962 -1.765 96.517 1.00 85.88 178 LEU A N 1
ATOM 1512 C CA . LEU A 1 178 ? -17.642 -2.401 96.432 1.00 85.88 178 LEU A CA 1
ATOM 1513 C C . LEU A 1 178 ? -16.498 -1.407 96.686 1.00 85.88 178 LEU A C 1
ATOM 1515 O O . LEU A 1 178 ? -15.530 -1.734 97.371 1.00 85.88 178 LEU A O 1
ATOM 1519 N N . LYS A 1 179 ? -16.610 -0.172 96.178 1.00 86.81 179 LYS A N 1
ATOM 1520 C CA . LYS A 1 179 ? -15.623 0.887 96.448 1.00 86.81 179 LYS A CA 1
ATOM 1521 C C . LYS A 1 179 ? -15.580 1.279 97.925 1.00 86.81 179 LYS A C 1
ATOM 1523 O O . LYS A 1 179 ? -14.489 1.446 98.466 1.00 86.81 179 LYS A O 1
ATOM 1528 N N . ALA A 1 180 ? -16.732 1.409 98.580 1.00 88.44 180 ALA A N 1
ATOM 1529 C CA . ALA A 1 180 ? -16.800 1.740 100.001 1.00 88.44 180 ALA A CA 1
ATOM 1530 C C . ALA A 1 180 ? -16.236 0.612 100.885 1.00 88.44 180 ALA A C 1
ATOM 1532 O O . ALA A 1 180 ? -15.522 0.883 101.850 1.00 88.44 180 ALA A O 1
ATOM 1533 N N . GLU A 1 181 ? -16.500 -0.652 100.541 1.00 89.06 181 GLU A N 1
ATOM 1534 C CA . GLU A 1 181 ? -15.929 -1.813 101.234 1.00 89.06 181 GLU A CA 1
ATOM 1535 C C . GLU A 1 181 ? -14.407 -1.882 101.085 1.00 89.06 181 GLU A C 1
ATOM 1537 O O . GLU A 1 181 ? -13.705 -2.136 102.068 1.00 89.06 181 GLU A O 1
ATOM 1542 N N . LEU A 1 182 ? -13.892 -1.597 99.884 1.00 89.38 182 LEU A N 1
ATOM 1543 C CA . LEU A 1 182 ? -12.456 -1.514 99.628 1.00 89.38 182 LEU A CA 1
ATOM 1544 C C . LEU A 1 182 ? -11.807 -0.421 100.491 1.00 89.38 182 LEU A C 1
ATOM 1546 O O . LEU A 1 182 ? -10.843 -0.693 101.202 1.00 89.38 182 LEU A O 1
ATOM 1550 N N . GLN A 1 183 ? -12.384 0.784 100.505 1.00 89.69 183 GLN A N 1
ATOM 1551 C CA . GLN A 1 183 ? -11.899 1.893 101.335 1.00 89.69 183 GLN A CA 1
ATOM 1552 C C . GLN A 1 183 ? -11.954 1.562 102.833 1.00 89.69 183 GLN A C 1
ATOM 1554 O O . GLN A 1 183 ? -11.007 1.834 103.571 1.00 89.69 183 GLN A O 1
ATOM 1559 N N . ALA A 1 184 ? -13.022 0.913 103.302 1.00 90.69 184 ALA A N 1
ATOM 1560 C CA . ALA A 1 184 ? -13.136 0.487 104.695 1.00 90.69 184 ALA A CA 1
ATOM 1561 C C . ALA A 1 184 ? -12.095 -0.585 105.069 1.00 90.69 184 ALA A C 1
ATOM 1563 O O . ALA A 1 184 ? -11.604 -0.609 106.204 1.00 90.69 184 ALA A O 1
ATOM 1564 N N . ALA A 1 185 ? -11.752 -1.481 104.138 1.00 88.62 185 ALA A N 1
ATOM 1565 C CA . ALA A 1 185 ? -10.683 -2.456 104.323 1.00 88.62 185 ALA A CA 1
ATOM 1566 C C . ALA A 1 185 ? -9.308 -1.773 104.386 1.00 88.62 185 ALA A C 1
ATOM 1568 O O . ALA A 1 185 ? -8.530 -2.077 105.293 1.00 88.62 185 ALA A O 1
ATOM 1569 N N . GLU A 1 186 ? -9.040 -0.809 103.502 1.00 88.62 186 GLU A N 1
ATOM 1570 C CA . GLU A 1 186 ? -7.817 0.004 103.510 1.00 88.62 186 GLU A CA 1
AT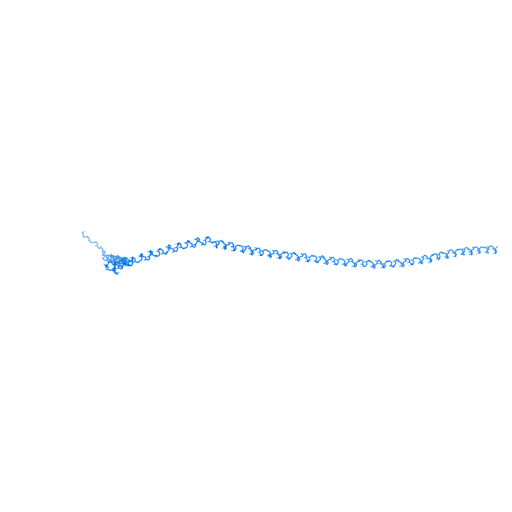OM 1571 C C . GLU A 1 186 ? -7.657 0.779 104.823 1.00 88.62 186 GLU A C 1
ATOM 1573 O O . GLU A 1 186 ? -6.598 0.724 105.450 1.00 88.62 186 GLU A O 1
ATOM 1578 N N . GLU A 1 187 ? -8.715 1.431 105.310 1.00 90.44 187 GLU A N 1
ATOM 1579 C CA . GLU A 1 187 ? -8.685 2.139 106.592 1.00 90.44 187 GLU A CA 1
ATOM 1580 C C . GLU A 1 187 ? -8.403 1.208 107.775 1.00 90.44 187 GLU A C 1
ATOM 1582 O O . GLU A 1 187 ? -7.644 1.565 108.680 1.00 90.44 187 GLU A O 1
ATOM 1587 N N . LYS A 1 188 ? -9.003 0.009 107.799 1.00 90.88 188 LYS A N 1
ATOM 1588 C CA . LYS A 1 188 ? -8.722 -0.998 108.837 1.00 90.88 188 LYS A CA 1
ATOM 1589 C C . LYS A 1 188 ? -7.266 -1.446 108.787 1.00 90.88 188 LYS A C 1
ATOM 1591 O O . LYS A 1 188 ? -6.642 -1.567 109.840 1.00 90.88 188 LYS A O 1
ATOM 1596 N N . LEU A 1 189 ? -6.721 -1.644 107.589 1.00 88.50 189 LEU A N 1
ATOM 1597 C CA . LEU A 1 189 ? -5.320 -2.005 107.378 1.00 88.50 189 LEU A CA 1
ATOM 1598 C C . LEU A 1 189 ? -4.391 -0.886 107.859 1.00 88.50 189 LEU A C 1
ATOM 1600 O O . LEU A 1 189 ? -3.441 -1.154 108.586 1.00 88.50 189 LEU A O 1
ATOM 1604 N N . MET A 1 190 ? -4.715 0.371 107.557 1.00 87.00 190 MET A N 1
ATOM 1605 C CA . MET A 1 190 ? -3.960 1.537 108.023 1.00 87.00 190 MET A CA 1
ATOM 1606 C C . MET A 1 190 ? -4.039 1.718 109.539 1.00 87.00 190 MET A C 1
ATOM 1608 O O . MET A 1 190 ? -3.029 2.028 110.164 1.00 87.00 190 MET A O 1
ATOM 1612 N N . LYS A 1 191 ? -5.200 1.476 110.162 1.00 87.56 191 LYS A N 1
ATOM 1613 C CA . LYS A 1 191 ? -5.340 1.475 111.629 1.00 87.56 191 LYS A CA 1
ATOM 1614 C C . LYS A 1 191 ? -4.552 0.335 112.270 1.00 87.56 191 LYS A C 1
ATOM 1616 O O . LYS A 1 191 ? -3.907 0.557 113.288 1.00 87.56 191 LYS A O 1
ATOM 1621 N N . PHE A 1 192 ? -4.569 -0.857 111.674 1.00 86.94 192 PHE A N 1
ATOM 1622 C CA . PHE A 1 192 ? -3.802 -2.008 112.151 1.00 86.94 192 PHE A CA 1
ATOM 1623 C C . PHE A 1 192 ? -2.294 -1.775 112.028 1.00 86.94 192 PHE A C 1
ATOM 1625 O O . PHE A 1 192 ? -1.557 -1.980 112.989 1.00 86.94 192 PHE A O 1
ATOM 1632 N N . LEU A 1 193 ? -1.835 -1.279 110.877 1.00 85.81 193 LEU A N 1
ATOM 1633 C CA . LEU A 1 193 ? -0.448 -0.875 110.674 1.00 85.81 193 LEU A CA 1
ATOM 1634 C C . LEU A 1 193 ? -0.071 0.246 111.639 1.00 85.81 193 LEU A C 1
ATOM 1636 O O . LEU A 1 193 ? 0.961 0.148 112.285 1.00 85.81 193 LEU A O 1
ATOM 1640 N N . GLY A 1 194 ? -0.913 1.267 111.799 1.00 85.12 194 GLY A N 1
ATOM 1641 C CA . GLY A 1 194 ? -0.718 2.345 112.767 1.00 85.12 194 GLY A CA 1
ATOM 1642 C C . GLY A 1 194 ? -0.576 1.823 114.196 1.00 85.12 194 GLY A C 1
ATOM 1643 O O . GLY A 1 194 ? 0.362 2.210 114.883 1.00 85.12 194 GLY A O 1
ATOM 1644 N N . ALA A 1 195 ? -1.430 0.886 114.615 1.00 83.12 195 ALA A N 1
ATOM 1645 C CA . ALA A 1 195 ? -1.333 0.222 115.912 1.00 83.12 195 ALA A CA 1
ATOM 1646 C C . ALA A 1 195 ? -0.035 -0.589 116.048 1.00 83.12 195 ALA A C 1
ATOM 1648 O O . ALA A 1 195 ? 0.664 -0.422 117.041 1.00 83.12 195 ALA A O 1
ATOM 1649 N N . MET A 1 196 ? 0.350 -1.377 115.036 1.00 82.44 196 MET A N 1
ATOM 1650 C CA . MET A 1 196 ? 1.635 -2.090 115.016 1.00 82.44 196 MET A CA 1
ATOM 1651 C C . MET A 1 196 ? 2.836 -1.140 115.063 1.00 82.44 196 MET A C 1
ATOM 1653 O O . MET A 1 196 ? 3.802 -1.410 115.769 1.00 82.44 196 MET A O 1
ATOM 1657 N N . TYR A 1 197 ? 2.808 -0.036 114.315 1.00 76.75 197 TYR A N 1
ATOM 1658 C CA . TYR A 1 197 ? 3.875 0.962 114.314 1.00 76.75 197 TYR A CA 1
ATOM 1659 C C . TYR A 1 197 ? 3.949 1.686 115.658 1.00 76.75 197 TYR A C 1
ATOM 1661 O O . TYR A 1 197 ? 5.049 1.889 116.167 1.00 76.75 197 TYR A O 1
ATOM 1669 N N . SER A 1 198 ? 2.815 2.030 116.271 1.00 78.06 198 SER A N 1
ATOM 1670 C CA . SER A 1 198 ? 2.759 2.557 117.636 1.00 78.06 198 SER A CA 1
ATOM 1671 C C . SER A 1 198 ? 3.292 1.544 118.648 1.00 78.06 198 SER A C 1
ATOM 1673 O O . SER A 1 198 ? 4.103 1.911 119.485 1.00 78.06 198 SER A O 1
ATOM 1675 N N . GLU A 1 199 ? 2.935 0.266 118.537 1.00 74.56 199 GLU A N 1
ATOM 1676 C CA . GLU A 1 199 ? 3.400 -0.801 119.428 1.00 74.56 199 GLU A CA 1
ATOM 1677 C C . GLU A 1 199 ? 4.902 -1.092 119.256 1.00 74.56 199 GLU A C 1
ATOM 1679 O O . GLU A 1 199 ? 5.620 -1.244 120.243 1.00 74.56 199 GLU A O 1
ATOM 1684 N N . MET A 1 200 ? 5.425 -1.067 118.025 1.00 73.00 200 MET A N 1
ATOM 1685 C CA . MET A 1 200 ? 6.866 -1.149 117.746 1.00 73.00 200 MET A CA 1
ATOM 1686 C C . MET A 1 200 ? 7.631 0.076 118.258 1.00 73.00 200 MET A C 1
ATOM 1688 O O . MET A 1 200 ? 8.756 -0.066 118.731 1.00 73.00 200 MET A O 1
ATOM 1692 N N . ARG A 1 201 ? 7.032 1.272 118.206 1.00 66.69 201 ARG A N 1
ATOM 1693 C CA . ARG A 1 201 ? 7.627 2.512 118.731 1.00 66.69 201 ARG A CA 1
ATOM 1694 C C . ARG A 1 201 ? 7.531 2.614 120.257 1.00 66.69 201 ARG A C 1
ATOM 1696 O O . ARG A 1 201 ? 8.342 3.303 120.866 1.00 66.69 201 ARG A O 1
ATOM 1703 N N . SER A 1 202 ? 6.555 1.937 120.860 1.00 60.91 202 SER A N 1
ATOM 1704 C CA . SER A 1 202 ? 6.283 1.923 122.299 1.00 60.91 202 SER A CA 1
ATOM 1705 C C . SER A 1 202 ? 6.836 0.700 123.028 1.00 60.91 202 SER A C 1
ATOM 1707 O O . SER A 1 202 ? 6.709 0.664 124.247 1.00 60.91 202 SER A O 1
ATOM 1709 N N . ARG A 1 203 ? 7.456 -0.281 122.351 1.00 55.53 203 ARG A N 1
ATOM 1710 C CA . ARG A 1 203 ? 8.182 -1.369 123.026 1.00 55.53 203 ARG A CA 1
ATOM 1711 C C . ARG A 1 203 ? 9.476 -0.822 123.643 1.00 55.53 203 ARG A C 1
ATOM 1713 O O . ARG A 1 203 ? 10.419 -0.540 122.901 1.00 55.53 203 ARG A O 1
ATOM 1720 N N . PRO A 1 204 ? 9.570 -0.699 124.981 1.00 56.62 204 PRO A N 1
ATOM 1721 C CA . PRO A 1 204 ? 10.856 -0.509 125.622 1.00 56.62 204 PRO A CA 1
ATOM 1722 C C . PRO A 1 204 ? 11.692 -1.765 125.371 1.00 56.62 204 PRO A C 1
ATOM 1724 O O . PRO A 1 204 ? 11.189 -2.888 125.454 1.00 56.62 204 PRO A O 1
ATOM 1727 N N . ILE A 1 205 ? 12.977 -1.575 125.071 1.00 48.94 205 ILE A N 1
ATOM 1728 C CA . ILE A 1 205 ? 13.980 -2.628 125.221 1.00 48.94 205 ILE A CA 1
ATOM 1729 C C . ILE A 1 205 ? 13.788 -3.163 126.639 1.00 48.94 205 ILE A C 1
ATOM 1731 O O . ILE A 1 205 ? 14.002 -2.430 127.605 1.00 48.94 205 ILE A O 1
ATOM 1735 N N . LEU A 1 206 ? 13.301 -4.400 126.764 1.00 47.06 206 LEU A N 1
ATOM 1736 C CA . LEU A 1 206 ? 13.196 -5.061 128.053 1.00 47.06 206 LEU A CA 1
ATOM 1737 C C . LEU A 1 206 ? 14.612 -5.143 128.621 1.00 47.06 206 LEU A C 1
ATOM 1739 O O . LEU A 1 206 ? 15.420 -5.971 128.204 1.00 47.06 206 LEU A O 1
ATOM 1743 N N . GLN A 1 207 ? 14.897 -4.271 129.586 1.00 45.28 207 GLN A N 1
ATOM 1744 C CA . GLN A 1 207 ? 15.793 -4.611 130.672 1.00 45.28 207 GLN A CA 1
ATOM 1745 C C . GLN A 1 207 ? 15.200 -5.859 131.328 1.00 45.28 207 GLN A C 1
ATOM 1747 O O . GLN A 1 207 ? 14.175 -5.799 132.003 1.00 45.28 207 GLN A O 1
ATOM 1752 N N . SER A 1 208 ? 15.810 -7.011 131.069 1.00 39.44 208 SER A N 1
ATOM 1753 C CA . SER A 1 208 ? 15.595 -8.193 131.883 1.00 39.44 208 SER A CA 1
ATOM 1754 C C . SER A 1 208 ? 16.308 -7.978 133.213 1.00 39.44 208 SER A C 1
ATOM 1756 O O . SER A 1 208 ? 17.530 -8.102 133.304 1.00 39.44 208 SER A O 1
ATOM 1758 N N . THR A 1 209 ? 15.533 -7.676 134.243 1.00 46.25 209 THR A N 1
ATOM 1759 C CA . THR A 1 209 ? 15.895 -7.933 135.633 1.00 46.25 209 THR A CA 1
ATOM 1760 C C . THR A 1 209 ? 15.014 -9.078 136.116 1.00 46.25 209 THR A C 1
ATOM 1762 O O . THR A 1 209 ? 13.799 -8.927 136.220 1.00 46.25 209 THR A O 1
ATOM 1765 N N . ILE A 1 210 ? 15.623 -10.222 136.424 1.00 44.28 210 ILE A N 1
ATOM 1766 C CA . ILE A 1 210 ? 15.099 -11.159 137.419 1.00 44.28 210 ILE A CA 1
ATOM 1767 C C . ILE A 1 210 ? 16.195 -11.323 138.472 1.00 44.28 210 ILE A C 1
ATOM 1769 O O . ILE A 1 210 ? 17.353 -11.578 138.154 1.00 44.28 210 ILE A O 1
ATOM 1773 N N . PHE A 1 211 ? 15.781 -11.077 139.710 1.00 45.28 211 PHE A N 1
ATOM 1774 C CA . PHE A 1 211 ? 16.498 -11.208 140.973 1.00 45.28 211 PHE A CA 1
ATOM 1775 C C . PHE A 1 211 ? 16.891 -12.669 141.259 1.00 45.28 211 PHE A C 1
ATOM 1777 O O . PHE A 1 211 ? 16.022 -13.537 141.174 1.00 45.28 211 PHE A O 1
ATOM 1784 N N . SER A 1 212 ? 18.154 -12.896 141.643 1.00 41.34 212 SER A N 1
ATOM 1785 C CA . SER A 1 212 ? 18.637 -13.706 142.784 1.00 41.34 212 SER A CA 1
ATOM 1786 C C . SER A 1 212 ? 20.153 -13.862 142.723 1.00 41.34 212 SER A C 1
ATOM 1788 O O . SER A 1 212 ? 20.663 -14.225 141.643 1.00 41.34 212 SER A O 1
#

Foldseek 3Di:
DVVVVVVVVVVVVVVVVVVVVVVVVVVVVVVVVVVVVVVVVVVVVVVVVVVVVVVVVVVVVVVVVVVVVVVVVVVVVVVVVVVVVVVVVVVVVVVVVVVVVVVVVVVVVVVCVVPVVVVVVVVVVVVVVVVVVVVVVVVVVVVVVVVVVVVQVVCVVVVNDDVVVVCCPDPNVVVVVVVVVVVVVVVVVVVVVVVVVVVVVPDDPDPDDDDD

Solvent-accessible surface area (backbone atoms only — not comparable to full-atom values): 11534 Å² total; per-residue (Å²): 111,74,67,61,53,51,53,53,52,51,53,49,52,53,52,51,50,53,51,49,54,52,51,52,50,53,52,50,52,51,54,50,50,52,53,52,52,48,52,52,49,51,53,52,53,53,50,53,51,54,51,51,56,52,50,52,56,50,52,52,50,52,49,54,52,49,53,52,51,53,50,51,49,53,52,51,51,53,51,53,51,53,53,51,53,52,53,50,52,53,50,51,52,51,48,55,52,49,54,53,48,52,54,50,51,49,52,51,49,55,47,52,65,69,65,28,64,68,61,49,50,54,52,50,51,52,52,52,49,52,52,51,51,53,53,49,55,50,52,52,51,52,49,52,48,51,52,50,52,50,51,51,51,52,33,37,75,69,64,69,50,38,75,68,54,52,46,63,72,30,73,68,40,53,52,51,52,54,51,51,52,50,50,53,50,51,52,51,50,50,51,49,50,49,50,51,52,50,49,64,72,64,56,70,82,78,78,85,80,80,93,132

pLDDT: mean 89.45, std 13.54, range [39.44, 98.69]

Sequence (212 aa):
MAAEAQELTQAEIHKLQKKREAVEKELQELCVERKILKKDLEKKQELVQVLKLRRDSYLEKEQRQREQSEEYKKRTTNLSTQILEEKLKQRKQRMEFQDQLEDLMTKHKNLAEFYNPKRLEEEILHMEEQKKELKQEEKEKLLKLKELEETEIRLREQGILTPEKFFLHSEEAACTVLKAELQAAEEKLMKFLGAMYSEMRSRPILQSTIFS

Radius of gyration: 77.17 Å; Cα contacts (8 Å, |Δi|>4): 13; chains: 1; bounding box: 122×23×242 Å